Protein AF-K1U027-F1 (afdb_monomer_lite)

Organism: NCBI:txid408170

Structure (mmCIF, N/CA/C/O backbone):
data_AF-K1U027-F1
#
_entry.id   AF-K1U027-F1
#
loop_
_atom_site.group_PDB
_atom_site.id
_atom_site.type_symbol
_atom_site.label_atom_id
_atom_site.label_alt_id
_atom_site.label_comp_id
_atom_site.label_asym_id
_atom_site.label_entity_id
_atom_site.label_seq_id
_atom_site.pdbx_PDB_ins_code
_atom_site.Cartn_x
_atom_site.Cartn_y
_atom_site.Cartn_z
_atom_site.occupancy
_atom_site.B_iso_or_equiv
_atom_site.auth_seq_id
_atom_site.auth_comp_id
_atom_site.auth_asym_id
_atom_site.auth_atom_id
_atom_site.pdbx_PDB_model_num
ATOM 1 N N . VAL A 1 1 ? -19.499 -10.920 -13.881 1.00 61.66 1 VAL A N 1
ATOM 2 C CA . VAL A 1 1 ? -20.137 -10.074 -14.917 1.00 61.66 1 VAL A CA 1
ATOM 3 C C . VAL A 1 1 ? -19.103 -9.808 -15.998 1.00 61.66 1 VAL A C 1
ATOM 5 O O . VAL A 1 1 ? -17.942 -9.617 -15.655 1.00 61.66 1 VAL A O 1
ATOM 8 N N . ASP A 1 2 ? -19.490 -9.832 -17.269 1.00 70.50 2 ASP A N 1
ATOM 9 C CA . ASP A 1 2 ? -18.587 -9.519 -18.384 1.00 70.50 2 ASP A CA 1
ATOM 10 C C . ASP A 1 2 ? -18.188 -8.026 -18.390 1.00 70.50 2 ASP A C 1
ATOM 12 O O . ASP A 1 2 ? -19.003 -7.163 -18.057 1.00 70.50 2 ASP A O 1
ATOM 16 N N . ARG A 1 3 ? -16.947 -7.706 -18.773 1.00 69.50 3 ARG A N 1
ATOM 17 C CA . ARG A 1 3 ? -16.365 -6.350 -18.713 1.00 69.50 3 ARG A CA 1
ATOM 18 C C . ARG A 1 3 ? -17.183 -5.331 -19.514 1.00 69.50 3 ARG A C 1
ATOM 20 O O . ARG A 1 3 ? -17.415 -4.223 -19.041 1.00 69.50 3 ARG A O 1
ATOM 27 N N . ILE A 1 4 ? -17.698 -5.749 -20.671 1.00 77.44 4 ILE A N 1
ATOM 28 C CA . ILE A 1 4 ? -18.548 -4.931 -21.555 1.00 77.44 4 ILE A CA 1
ATOM 29 C C . ILE A 1 4 ? -19.859 -4.538 -20.857 1.00 77.44 4 ILE A C 1
ATOM 31 O O . ILE A 1 4 ? -20.348 -3.414 -20.988 1.00 77.44 4 ILE A O 1
ATOM 35 N N . VAL A 1 5 ? -20.430 -5.463 -20.082 1.00 75.88 5 VAL A N 1
ATOM 36 C CA . VAL A 1 5 ? -21.690 -5.253 -19.361 1.00 75.88 5 VAL A CA 1
ATOM 37 C C . VAL A 1 5 ? -21.479 -4.301 -18.182 1.00 75.88 5 VAL A C 1
ATOM 39 O O . VAL A 1 5 ? -22.313 -3.427 -17.950 1.00 75.88 5 VAL A O 1
ATOM 42 N N . ILE A 1 6 ? -20.344 -4.418 -17.485 1.00 70.44 6 ILE A N 1
ATOM 43 C CA . ILE A 1 6 ? -19.944 -3.506 -16.402 1.00 70.44 6 ILE A CA 1
ATOM 44 C C . ILE A 1 6 ? -19.791 -2.071 -16.927 1.00 70.44 6 ILE A C 1
ATOM 46 O O . ILE A 1 6 ? -20.357 -1.146 -16.348 1.00 70.44 6 ILE A O 1
ATOM 50 N N . GLU A 1 7 ? -19.063 -1.875 -18.030 1.00 75.94 7 GLU A N 1
ATOM 51 C CA . GLU A 1 7 ? -18.857 -0.551 -18.639 1.00 75.94 7 GLU A CA 1
ATOM 52 C C . GLU A 1 7 ? -20.176 0.064 -19.131 1.00 75.94 7 GLU A C 1
ATOM 54 O O . GLU A 1 7 ? -20.453 1.235 -18.873 1.00 75.94 7 GLU A O 1
ATOM 59 N N . SER A 1 8 ? -21.041 -0.742 -19.753 1.00 79.06 8 SER A N 1
ATOM 60 C CA . SER A 1 8 ? -22.370 -0.294 -20.191 1.00 79.06 8 SER A CA 1
ATOM 61 C C . SER A 1 8 ? -23.244 0.156 -19.014 1.00 79.06 8 SER A C 1
ATOM 63 O O . SER A 1 8 ? -23.899 1.194 -19.092 1.00 79.06 8 SER A O 1
ATOM 65 N N . PHE A 1 9 ? -23.234 -0.589 -17.904 1.00 73.50 9 PHE A N 1
ATOM 66 C CA . PHE A 1 9 ? -24.000 -0.252 -16.701 1.00 73.50 9 PHE A CA 1
ATOM 67 C C . PHE A 1 9 ? -23.481 1.023 -16.012 1.00 73.50 9 PHE A C 1
ATOM 69 O O . PHE A 1 9 ? -24.280 1.859 -15.592 1.00 73.50 9 PHE A O 1
ATOM 76 N N . ARG A 1 10 ? -22.154 1.218 -15.952 1.00 73.00 10 ARG A N 1
ATOM 77 C CA . ARG A 1 10 ? -21.529 2.447 -15.421 1.00 73.00 10 ARG A CA 1
ATOM 78 C C . ARG A 1 10 ? -21.909 3.686 -16.224 1.00 73.00 10 ARG A C 1
ATOM 80 O O . ARG A 1 10 ? -22.309 4.683 -15.627 1.00 73.00 10 ARG A O 1
ATOM 87 N N . ASN A 1 11 ? -21.846 3.592 -17.554 1.00 78.56 11 ASN A N 1
ATOM 88 C CA . ASN A 1 11 ? -22.178 4.693 -18.458 1.00 78.56 11 ASN A CA 1
ATOM 89 C C . ASN A 1 11 ? -23.643 5.128 -18.325 1.00 78.56 11 ASN A C 1
ATOM 91 O O . ASN A 1 11 ? -23.928 6.319 -18.284 1.00 78.56 11 ASN A O 1
ATOM 95 N N . ILE A 1 12 ? -24.578 4.178 -18.206 1.00 77.94 12 ILE A N 1
ATOM 96 C CA . ILE A 1 12 ? -26.008 4.486 -18.019 1.00 77.94 12 ILE A CA 1
ATOM 97 C C . ILE A 1 12 ? -26.251 5.270 -16.722 1.00 77.94 12 ILE A C 1
ATOM 99 O O . ILE A 1 12 ? -27.145 6.113 -16.658 1.00 77.94 12 ILE A O 1
ATOM 103 N N . HIS A 1 13 ? -25.462 4.995 -15.686 1.00 67.44 13 HIS A N 1
ATOM 104 C CA . HIS A 1 13 ? -25.647 5.560 -14.354 1.00 67.44 13 HIS A CA 1
ATOM 105 C C . HIS A 1 13 ? -24.658 6.681 -13.999 1.00 67.44 13 HIS A C 1
ATOM 107 O O . HIS A 1 13 ? -24.682 7.149 -12.861 1.00 67.44 13 HIS A O 1
ATOM 113 N N . ASN A 1 14 ? -23.829 7.138 -14.950 1.00 68.44 14 ASN A N 1
ATOM 114 C CA . ASN A 1 14 ? -22.814 8.186 -14.767 1.00 68.44 14 ASN A CA 1
ATOM 115 C C . ASN A 1 14 ? -21.944 7.982 -13.512 1.00 68.44 14 ASN A C 1
ATOM 117 O O . ASN A 1 14 ? -21.707 8.924 -12.753 1.00 68.44 14 ASN A O 1
ATOM 121 N N . ASN A 1 15 ? -21.515 6.745 -13.244 1.00 60.47 15 ASN A N 1
ATOM 122 C CA . ASN A 1 15 ? -20.762 6.438 -12.029 1.00 60.47 15 ASN A CA 1
ATOM 123 C C . ASN A 1 15 ? -19.541 5.549 -12.296 1.00 60.47 15 ASN A C 1
ATOM 125 O O . ASN A 1 15 ? -19.583 4.323 -12.171 1.00 60.47 15 ASN A O 1
ATOM 129 N N . ASP A 1 16 ? -18.432 6.207 -12.628 1.00 55.75 16 ASP A N 1
ATOM 130 C CA . ASP A 1 16 ? -17.162 5.569 -12.998 1.00 55.75 16 ASP A CA 1
ATOM 131 C C . ASP A 1 16 ? -16.422 4.934 -11.811 1.00 55.75 16 ASP A C 1
ATOM 133 O O . ASP A 1 16 ? -15.536 4.101 -11.996 1.00 55.75 16 ASP A O 1
ATOM 137 N N . ASN A 1 17 ? -16.801 5.283 -10.578 1.00 52.84 17 ASN A N 1
ATOM 138 C CA . ASN A 1 17 ? -16.128 4.816 -9.364 1.00 52.84 17 ASN A CA 1
ATOM 139 C C . ASN A 1 17 ? -16.665 3.479 -8.830 1.00 52.84 17 ASN A C 1
ATOM 141 O O . ASN A 1 17 ? -16.175 2.990 -7.809 1.00 52.84 17 ASN A O 1
ATOM 145 N N . ILE A 1 18 ? -17.661 2.868 -9.481 1.00 56.38 18 ILE A N 1
ATOM 146 C CA . ILE A 1 18 ? -18.302 1.660 -8.955 1.00 56.38 18 ILE A CA 1
ATOM 147 C C . ILE A 1 18 ? -17.684 0.390 -9.537 1.00 56.38 18 ILE A C 1
ATOM 149 O O . ILE A 1 18 ? -17.861 0.052 -10.708 1.00 56.38 18 ILE A O 1
ATOM 153 N N . ASN A 1 19 ? -17.021 -0.376 -8.672 1.00 58.66 19 ASN A N 1
ATOM 154 C CA . ASN A 1 19 ? -16.531 -1.725 -8.972 1.00 58.66 19 ASN A CA 1
ATOM 155 C C . ASN A 1 19 ? -17.459 -2.842 -8.470 1.00 58.66 19 ASN A C 1
ATOM 157 O O . ASN A 1 19 ? -17.230 -3.999 -8.807 1.00 58.66 19 ASN A O 1
ATOM 161 N N . ASN A 1 20 ? -18.505 -2.512 -7.702 1.00 69.12 20 ASN A N 1
ATOM 162 C CA . ASN A 1 20 ? -19.425 -3.496 -7.140 1.00 69.12 20 ASN A CA 1
ATOM 163 C C . ASN A 1 20 ? -20.750 -3.548 -7.899 1.00 69.12 20 ASN A C 1
ATOM 165 O O .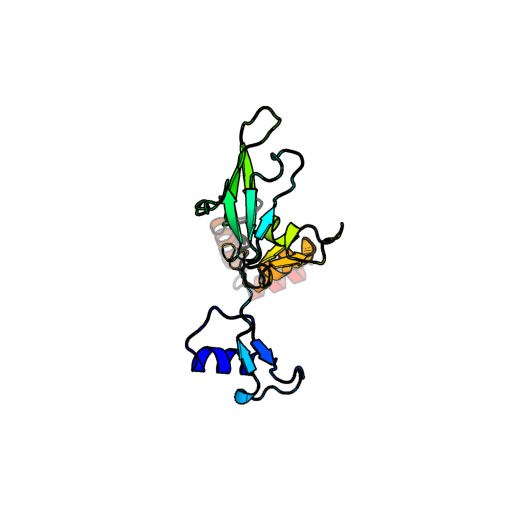 ASN A 1 20 ? -21.650 -2.739 -7.664 1.00 69.12 20 ASN A O 1
ATOM 169 N N . ILE A 1 21 ? -20.866 -4.510 -8.804 1.00 75.31 21 ILE A N 1
ATOM 170 C CA . ILE A 1 21 ? -22.120 -4.806 -9.485 1.00 75.31 21 ILE A CA 1
ATOM 171 C C . ILE A 1 21 ? -22.549 -6.201 -9.051 1.00 75.31 21 ILE A C 1
ATOM 173 O O . ILE A 1 21 ? -21.832 -7.174 -9.287 1.00 75.31 21 ILE A O 1
ATOM 177 N N . LEU A 1 22 ? -23.711 -6.271 -8.413 1.00 76.12 22 LEU A N 1
ATOM 178 C CA . LEU A 1 22 ? -24.324 -7.505 -7.947 1.00 76.12 22 LEU A CA 1
ATOM 179 C C . LEU A 1 22 ? -25.434 -7.931 -8.905 1.00 76.12 22 LEU A C 1
ATOM 181 O O . LEU A 1 22 ? -26.053 -7.104 -9.575 1.00 76.12 22 LEU A O 1
ATOM 185 N N . HIS A 1 23 ? -25.684 -9.234 -8.952 1.00 82.12 23 HIS A N 1
ATOM 186 C CA . HIS A 1 23 ? -26.833 -9.821 -9.629 1.00 82.12 23 HIS A CA 1
ATOM 187 C C . HIS A 1 23 ? -27.977 -9.963 -8.626 1.00 82.12 23 HIS A C 1
ATOM 189 O O . HIS A 1 23 ? -27.824 -10.665 -7.628 1.00 82.12 23 HIS A O 1
ATOM 195 N N . LYS A 1 24 ? -29.120 -9.324 -8.893 1.00 81.75 24 LYS A N 1
ATOM 196 C CA . LYS A 1 24 ? -30.304 -9.321 -8.011 1.00 81.75 24 LYS A CA 1
ATOM 197 C C . LYS A 1 24 ? -30.830 -10.724 -7.714 1.00 81.75 24 LYS A C 1
ATOM 199 O O . LYS A 1 24 ? -31.390 -10.971 -6.653 1.00 81.75 24 LYS A O 1
ATOM 204 N N . ASP A 1 25 ? -30.672 -11.632 -8.669 1.00 84.75 25 ASP A N 1
ATOM 205 C CA . ASP A 1 25 ? -31.084 -13.032 -8.578 1.00 84.75 25 ASP A CA 1
ATOM 206 C C . ASP A 1 25 ? -29.996 -13.965 -8.019 1.00 84.75 25 ASP A C 1
ATOM 208 O O . ASP A 1 25 ? -30.238 -15.161 -7.864 1.00 84.75 25 ASP A O 1
ATOM 212 N N . GLY A 1 26 ? -28.798 -13.444 -7.730 1.00 78.25 26 GLY A N 1
ATOM 213 C CA . GLY A 1 26 ? -27.638 -14.229 -7.306 1.00 78.25 26 GLY A CA 1
ATOM 214 C C . GLY A 1 26 ? -27.024 -15.111 -8.402 1.00 78.25 26 GLY A C 1
ATOM 215 O O . GLY A 1 26 ? -26.032 -15.796 -8.137 1.00 78.25 26 GLY A O 1
ATOM 216 N N . ASP A 1 27 ? -27.558 -15.099 -9.630 1.00 83.06 27 ASP A N 1
ATOM 217 C CA . ASP A 1 27 ? -27.009 -15.856 -10.754 1.00 83.06 27 ASP A CA 1
ATOM 218 C C . ASP A 1 27 ? -25.968 -15.016 -11.495 1.00 83.06 27 ASP A C 1
ATOM 220 O O . ASP A 1 27 ? -26.277 -14.147 -12.314 1.00 83.06 27 ASP A O 1
ATOM 224 N N . SER A 1 28 ? -24.698 -15.350 -11.264 1.00 80.69 28 SER A N 1
ATOM 225 C CA . SER A 1 28 ? -23.551 -14.676 -11.877 1.00 80.69 28 SER A CA 1
ATOM 226 C C . SER A 1 28 ? -23.512 -14.741 -13.412 1.00 80.69 28 SER A C 1
ATOM 228 O O . SER A 1 28 ? -22.729 -14.014 -14.035 1.00 80.69 28 SER A O 1
ATOM 230 N N . ARG A 1 29 ? -24.348 -15.584 -14.035 1.00 83.06 29 ARG A N 1
ATOM 231 C CA . ARG A 1 29 ? -24.480 -15.717 -15.493 1.00 83.06 29 ARG A CA 1
ATOM 232 C C . ARG A 1 29 ? -25.544 -14.786 -16.080 1.00 83.06 29 ARG A C 1
ATOM 234 O O . ARG A 1 29 ? -25.500 -14.512 -17.281 1.00 83.06 29 ARG A O 1
ATOM 241 N N . ASN A 1 30 ? -26.475 -14.263 -15.280 1.00 84.38 30 ASN A N 1
ATOM 242 C CA . ASN A 1 30 ? -27.571 -13.425 -15.768 1.00 84.38 30 ASN A CA 1
ATOM 243 C C . ASN A 1 30 ? -27.160 -11.949 -15.910 1.00 84.38 30 ASN A C 1
ATOM 245 O O . ASN A 1 30 ? -27.570 -11.071 -15.156 1.00 84.38 30 ASN A O 1
ATOM 249 N N . ASN A 1 31 ? -26.367 -11.652 -16.936 1.00 83.75 31 ASN A N 1
ATOM 250 C CA . ASN A 1 31 ? -25.817 -10.317 -17.196 1.00 83.75 31 ASN A CA 1
ATOM 251 C C . ASN A 1 31 ? -26.818 -9.298 -17.794 1.00 83.75 31 ASN A C 1
ATOM 253 O O . ASN A 1 31 ? -26.404 -8.322 -18.420 1.00 83.75 31 ASN A O 1
ATOM 257 N N . LYS A 1 32 ? -28.136 -9.496 -17.648 1.00 87.38 32 LYS A N 1
ATOM 258 C CA . LYS A 1 32 ? -29.125 -8.494 -18.077 1.00 87.38 32 LYS A CA 1
ATOM 259 C C . LYS A 1 32 ? -28.979 -7.236 -17.220 1.00 87.38 32 LYS A C 1
ATOM 261 O O . LYS A 1 32 ? -29.045 -7.337 -16.004 1.00 87.38 32 LYS A O 1
ATOM 266 N N . LEU A 1 33 ? -28.892 -6.050 -17.832 1.00 80.75 33 LEU A N 1
ATOM 267 C CA . LEU A 1 33 ? -28.785 -4.765 -17.113 1.00 80.75 33 LEU A CA 1
ATOM 268 C C . LEU A 1 33 ? -29.873 -4.585 -16.038 1.00 80.75 33 LEU A C 1
ATOM 270 O O . LEU A 1 33 ? -29.599 -4.093 -14.952 1.00 80.75 33 LEU A O 1
ATOM 274 N N . SER A 1 34 ? -31.100 -5.046 -16.305 1.00 83.25 34 SER A N 1
ATOM 275 C CA . SER A 1 34 ? -32.216 -5.008 -15.347 1.00 83.25 34 SER A CA 1
ATOM 276 C C . SER A 1 34 ? -31.996 -5.872 -14.097 1.00 83.25 34 SER A C 1
ATOM 278 O O . SER A 1 34 ? -32.601 -5.611 -13.054 1.00 83.25 34 SER A O 1
ATOM 280 N N . ASN A 1 35 ? -31.158 -6.903 -14.214 1.00 82.00 35 ASN A N 1
ATOM 281 C CA . ASN A 1 35 ? -30.789 -7.842 -13.159 1.00 82.00 35 ASN A CA 1
ATOM 282 C C . ASN A 1 35 ? -29.534 -7.406 -12.387 1.00 82.00 35 ASN A C 1
ATOM 284 O O . ASN A 1 35 ? -29.148 -8.062 -11.428 1.00 82.00 35 ASN A O 1
ATOM 288 N N . LEU A 1 36 ? -28.900 -6.306 -12.786 1.00 81.56 36 LEU A N 1
ATOM 289 C CA . LEU A 1 36 ? -27.745 -5.764 -12.092 1.00 81.56 36 LEU A CA 1
ATOM 290 C C . LEU A 1 36 ? -28.187 -4.696 -11.092 1.00 81.56 36 LEU A C 1
ATOM 292 O O . LEU A 1 36 ? -29.117 -3.923 -11.345 1.00 81.56 36 LEU A O 1
ATOM 296 N N . GLU A 1 37 ? -27.527 -4.661 -9.945 1.00 76.25 37 GLU A N 1
ATOM 297 C CA . GLU A 1 37 ? -27.671 -3.604 -8.954 1.00 76.25 37 GLU A CA 1
ATOM 298 C C . GLU A 1 37 ? -26.322 -3.172 -8.400 1.00 76.25 37 GLU A C 1
ATOM 300 O O . GLU A 1 37 ? -25.326 -3.898 -8.452 1.00 76.25 37 GLU A O 1
ATOM 305 N N . PHE A 1 38 ? -26.295 -1.956 -7.868 1.00 70.50 38 PHE A N 1
ATOM 306 C CA . PHE A 1 38 ? -25.134 -1.464 -7.158 1.00 70.50 38 PHE A CA 1
ATOM 307 C C . PHE A 1 38 ? -25.062 -2.126 -5.793 1.00 70.50 38 PHE A C 1
ATOM 309 O O . PHE A 1 38 ? -25.919 -1.899 -4.941 1.00 70.50 38 PHE A O 1
ATOM 316 N N . GLY A 1 39 ? -24.007 -2.903 -5.571 1.00 61.47 39 GLY A N 1
ATOM 317 C CA . GLY A 1 39 ? -23.655 -3.285 -4.217 1.00 61.47 39 GLY A CA 1
ATOM 318 C C . GLY A 1 39 ? -23.035 -2.077 -3.526 1.00 61.47 39 GLY A C 1
ATOM 319 O O . GLY A 1 39 ? -21.953 -1.628 -3.905 1.00 61.47 39 GLY A O 1
ATOM 320 N N . ILE A 1 40 ? -23.704 -1.526 -2.519 1.00 56.41 40 ILE A N 1
ATOM 321 C CA . ILE A 1 40 ? -23.061 -0.558 -1.634 1.00 56.41 40 ILE A CA 1
ATOM 322 C C . ILE A 1 40 ? -22.088 -1.376 -0.785 1.00 56.41 40 ILE A C 1
ATOM 324 O O . ILE A 1 40 ? -22.511 -2.153 0.065 1.00 56.41 40 ILE A O 1
ATOM 328 N N . ASP A 1 41 ? -20.786 -1.254 -1.046 1.00 62.69 41 ASP A N 1
ATOM 329 C CA . ASP A 1 41 ? -19.815 -1.657 -0.033 1.00 62.69 41 ASP A CA 1
ATOM 330 C C . ASP A 1 41 ? -20.001 -0.673 1.123 1.00 62.69 41 ASP A C 1
ATOM 332 O O . ASP A 1 41 ? -19.585 0.484 1.027 1.00 62.69 41 ASP A O 1
ATOM 336 N N . GLU A 1 42 ? -20.682 -1.098 2.187 1.00 75.56 42 GLU A N 1
ATOM 337 C CA . GLU A 1 42 ? -20.678 -0.332 3.428 1.00 75.56 42 GLU A CA 1
ATOM 338 C C . GLU A 1 42 ? -19.220 -0.095 3.844 1.00 75.56 42 GLU A C 1
ATOM 340 O O . GLU A 1 42 ? -18.349 -0.959 3.677 1.00 75.56 42 GLU A O 1
ATOM 345 N N . GLU A 1 43 ? -18.921 1.113 4.325 1.00 88.81 43 GLU A N 1
ATOM 346 C CA . GLU A 1 43 ? -17.580 1.397 4.814 1.00 88.81 43 GLU A CA 1
ATOM 347 C C . GLU A 1 43 ? -17.379 0.682 6.149 1.00 88.81 43 GLU A C 1
ATOM 349 O O . GLU A 1 43 ? -17.991 1.027 7.161 1.00 88.81 43 GLU A O 1
ATOM 354 N N . ILE A 1 44 ? -16.492 -0.307 6.146 1.00 90.50 44 ILE A N 1
ATOM 355 C CA . ILE A 1 44 ? -16.167 -1.114 7.317 1.00 90.50 44 ILE A CA 1
ATOM 356 C C . ILE A 1 44 ? -14.912 -0.537 7.956 1.00 90.50 44 ILE A C 1
ATOM 358 O O . ILE A 1 44 ? -13.915 -0.319 7.268 1.00 90.50 44 ILE A O 1
ATOM 362 N N . TRP A 1 45 ? -14.948 -0.345 9.274 1.00 94.50 45 TRP A N 1
ATOM 363 C CA . TRP A 1 45 ? -13.834 0.158 10.073 1.00 94.50 45 TRP A CA 1
ATOM 364 C C . TRP A 1 45 ? -13.283 -0.935 10.988 1.00 94.50 45 TRP A C 1
ATOM 366 O O . TRP A 1 45 ? -14.038 -1.608 11.687 1.00 94.50 45 TRP A O 1
ATOM 376 N N . ILE A 1 46 ? -11.960 -1.105 10.991 1.00 94.19 46 ILE A N 1
ATOM 377 C CA . ILE A 1 46 ? -11.253 -2.079 11.833 1.00 94.19 46 ILE A CA 1
ATOM 378 C C . ILE A 1 46 ? -10.153 -1.364 12.615 1.00 94.19 46 ILE A C 1
ATOM 380 O O . ILE A 1 46 ? -9.451 -0.507 12.075 1.00 94.19 46 ILE A O 1
ATOM 384 N N . PHE A 1 47 ? -9.977 -1.722 13.889 1.00 95.88 47 PHE A N 1
ATOM 385 C CA . PHE A 1 47 ? -8.871 -1.218 14.699 1.00 95.88 47 PHE A CA 1
ATOM 386 C C . PHE A 1 47 ? -7.522 -1.723 14.186 1.00 95.88 47 PHE A C 1
ATOM 388 O O . PHE A 1 47 ? -7.315 -2.921 13.993 1.00 95.88 47 PHE A O 1
ATOM 395 N N . ILE A 1 48 ? -6.581 -0.796 14.016 1.00 95.06 48 ILE A N 1
ATOM 396 C CA . ILE A 1 48 ? -5.203 -1.113 13.655 1.00 95.06 48 ILE A CA 1
ATOM 397 C C . ILE A 1 48 ? -4.525 -1.745 14.875 1.00 95.06 48 ILE A C 1
ATOM 399 O O . ILE A 1 48 ? -4.430 -1.124 15.933 1.00 95.06 48 ILE A O 1
ATOM 403 N N . ASN A 1 49 ? -4.030 -2.969 14.712 1.00 92.19 49 ASN A N 1
ATOM 404 C CA . ASN A 1 49 ? -3.331 -3.729 15.741 1.00 92.19 49 ASN A CA 1
ATOM 405 C C . ASN A 1 49 ? -1.904 -4.043 15.265 1.00 92.19 49 ASN A C 1
ATOM 407 O O . ASN A 1 49 ? -1.615 -5.118 14.736 1.00 92.19 49 ASN A O 1
ATOM 411 N N . GLU A 1 50 ? -1.021 -3.053 15.401 1.00 90.50 50 GLU A N 1
ATOM 412 C CA . GLU A 1 50 ? 0.422 -3.212 15.199 1.00 90.50 50 GLU A CA 1
ATOM 413 C C . GLU A 1 50 ? 1.134 -3.242 16.553 1.00 90.50 50 GLU A C 1
ATOM 415 O O . GLU A 1 50 ? 0.727 -2.564 17.494 1.00 90.50 50 GLU A O 1
ATOM 420 N N . ASN A 1 51 ? 2.231 -3.995 16.642 1.00 88.12 51 ASN A N 1
ATOM 421 C CA . ASN A 1 51 ? 2.945 -4.242 17.901 1.00 88.12 51 ASN A CA 1
ATOM 422 C C . ASN A 1 51 ? 3.471 -2.972 18.591 1.00 88.12 51 ASN A C 1
ATOM 424 O O . ASN A 1 51 ? 3.661 -2.954 19.803 1.00 88.12 51 ASN A O 1
ATOM 428 N N . ASP A 1 52 ? 3.757 -1.931 17.816 1.00 87.62 52 ASP A N 1
ATOM 429 C CA . ASP A 1 52 ? 4.320 -0.662 18.266 1.00 87.62 52 ASP A CA 1
ATOM 430 C C . ASP A 1 52 ? 3.278 0.462 18.341 1.00 87.62 52 ASP A C 1
ATOM 432 O O . ASP A 1 52 ? 3.647 1.605 18.608 1.00 87.62 52 ASP A O 1
ATOM 436 N N . ILE A 1 53 ? 1.992 0.159 18.141 1.00 89.75 53 ILE A N 1
ATOM 437 C CA . ILE A 1 53 ? 0.884 1.116 18.190 1.00 89.75 53 ILE A CA 1
ATOM 438 C C . ILE A 1 53 ? -0.005 0.819 19.400 1.00 89.75 53 ILE A C 1
ATOM 440 O O . ILE A 1 53 ? -0.249 -0.327 19.768 1.00 89.75 53 ILE A O 1
ATOM 444 N N . GLU A 1 54 ? -0.506 1.881 20.027 1.00 87.50 54 GLU A N 1
ATOM 445 C CA . GLU A 1 54 ? -1.488 1.779 21.104 1.00 87.50 54 GLU A CA 1
ATOM 446 C C . GLU A 1 54 ? -2.776 1.118 20.597 1.00 87.50 54 GLU A C 1
ATOM 448 O O . GLU A 1 54 ? -3.357 1.554 19.597 1.00 87.50 54 GLU A O 1
ATOM 453 N N . ARG A 1 55 ? -3.232 0.073 21.297 1.00 87.38 55 ARG A N 1
ATOM 454 C CA . ARG A 1 55 ? -4.480 -0.617 20.956 1.00 87.38 55 ARG A CA 1
ATOM 455 C C . ARG A 1 55 ? -5.652 0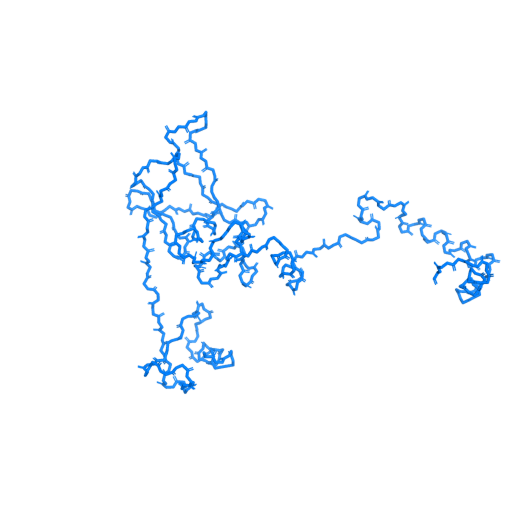.357 20.968 1.00 87.38 55 ARG A C 1
ATOM 457 O O . ARG A 1 55 ? -5.679 1.297 21.752 1.00 87.38 55 ARG A O 1
ATOM 464 N N . GLU A 1 56 ? -6.608 0.113 20.076 1.00 90.50 56 GLU A N 1
ATOM 465 C CA . GLU A 1 56 ? -7.885 0.843 19.997 1.00 90.50 56 GLU A CA 1
ATOM 466 C C . GLU A 1 56 ? -7.767 2.352 19.706 1.00 90.50 56 GLU A C 1
ATOM 468 O O . GLU A 1 56 ? -8.762 3.072 19.664 1.00 90.50 56 GLU A O 1
ATOM 473 N N . ARG A 1 57 ? -6.560 2.851 19.425 1.00 92.69 57 ARG A N 1
ATOM 474 C CA . ARG A 1 57 ? -6.332 4.268 19.135 1.00 92.69 57 ARG A CA 1
ATOM 475 C C . ARG A 1 57 ? -6.690 4.657 17.707 1.00 92.69 57 ARG A C 1
ATOM 477 O O . ARG A 1 57 ? -7.255 5.731 17.479 1.00 92.69 57 ARG A O 1
ATOM 484 N N . TYR A 1 58 ? -6.316 3.806 16.754 1.00 96.12 58 TYR A N 1
ATOM 485 C CA . TYR A 1 58 ? -6.463 4.060 15.326 1.00 96.12 58 TYR A CA 1
ATOM 486 C C . TYR A 1 58 ? -7.344 3.011 14.663 1.00 96.12 58 TYR A C 1
ATOM 488 O O . TYR A 1 58 ? -7.242 1.824 14.967 1.00 96.12 58 TYR A O 1
ATOM 496 N N . GLN A 1 59 ? -8.167 3.448 13.714 1.00 96.50 59 GLN A N 1
ATOM 497 C CA . GLN A 1 59 ? -8.959 2.574 12.853 1.00 96.50 59 GLN A CA 1
ATOM 498 C C . GLN A 1 59 ? -8.627 2.841 11.390 1.00 96.50 59 GLN A C 1
ATOM 500 O O . GLN A 1 59 ? -8.268 3.963 11.023 1.00 96.50 59 GLN A O 1
ATOM 505 N N . ILE A 1 60 ? -8.772 1.815 10.563 1.00 97.00 60 ILE A N 1
ATOM 506 C CA . ILE A 1 60 ? -8.642 1.891 9.114 1.00 97.00 60 ILE A CA 1
ATOM 507 C C . ILE A 1 60 ? -9.905 1.362 8.450 1.00 97.00 60 ILE A C 1
ATOM 509 O O . ILE A 1 60 ? -10.478 0.373 8.910 1.00 97.00 60 ILE A O 1
ATOM 513 N N . SER A 1 61 ? -10.323 2.022 7.372 1.00 96.00 61 SER A N 1
ATOM 514 C CA . SER A 1 61 ? -11.449 1.573 6.567 1.00 96.00 61 SER A CA 1
ATOM 515 C C . SER A 1 61 ? -11.036 0.790 5.327 1.00 96.00 61 SER A C 1
ATOM 517 O O . SER A 1 61 ? -9.935 0.963 4.795 1.00 96.00 61 SER A O 1
ATOM 519 N N . ASN A 1 62 ? -11.957 -0.022 4.810 1.00 93.12 62 ASN A N 1
ATOM 520 C CA . ASN A 1 62 ? -11.816 -0.726 3.529 1.00 93.12 62 ASN A CA 1
ATOM 521 C C . ASN A 1 62 ? -11.645 0.221 2.319 1.00 93.12 62 ASN A C 1
ATOM 523 O O . ASN A 1 62 ? -11.239 -0.215 1.241 1.00 93.12 62 ASN A O 1
ATOM 527 N N . LEU A 1 63 ? -11.915 1.517 2.499 1.00 92.75 63 LEU A N 1
ATOM 528 C CA . LEU A 1 63 ? -11.711 2.579 1.509 1.00 92.75 63 LEU A CA 1
ATOM 529 C C . LEU A 1 63 ? -10.354 3.293 1.661 1.00 92.75 63 LEU A C 1
ATOM 531 O O . LEU A 1 63 ? -10.047 4.212 0.902 1.00 92.75 63 LEU A O 1
ATOM 535 N N . GLY A 1 64 ? -9.537 2.901 2.643 1.00 94.06 64 GLY A N 1
ATOM 536 C CA . GLY A 1 64 ? -8.231 3.505 2.909 1.00 94.06 64 GLY A CA 1
ATOM 537 C C . GLY A 1 64 ? -8.284 4.823 3.681 1.00 94.06 64 GLY A C 1
ATOM 538 O O . GLY A 1 64 ? -7.327 5.601 3.628 1.00 94.06 64 GLY A O 1
ATOM 539 N N . ARG A 1 65 ? -9.375 5.089 4.409 1.00 94.62 65 ARG A N 1
ATOM 540 C CA . ARG A 1 65 ? -9.440 6.198 5.369 1.00 94.62 65 ARG A CA 1
ATOM 541 C C . ARG A 1 65 ? -8.930 5.748 6.729 1.00 94.62 65 ARG A C 1
ATOM 543 O O . ARG A 1 65 ? -9.000 4.573 7.076 1.00 94.62 65 ARG A O 1
ATOM 550 N N . ILE A 1 66 ? -8.403 6.696 7.497 1.00 95.88 66 ILE A N 1
ATOM 551 C CA . ILE A 1 66 ? -7.868 6.439 8.834 1.00 95.88 66 ILE A CA 1
ATOM 552 C C . ILE A 1 66 ? -8.568 7.351 9.824 1.00 95.88 66 ILE A C 1
ATOM 554 O O . ILE A 1 66 ? -8.842 8.513 9.529 1.00 95.88 66 ILE A O 1
ATOM 558 N N . MET A 1 67 ? -8.849 6.817 11.004 1.00 95.62 67 MET A N 1
ATOM 559 C CA . MET A 1 67 ? -9.519 7.515 12.089 1.00 95.62 67 MET A CA 1
ATOM 560 C C . MET A 1 67 ? -8.682 7.422 13.364 1.00 95.62 67 MET A C 1
ATOM 562 O O . MET A 1 67 ? -8.086 6.384 13.644 1.00 95.62 67 MET A O 1
ATOM 566 N N . SER A 1 68 ? -8.642 8.504 14.138 1.00 94.31 68 SER A N 1
ATOM 567 C CA . SER A 1 68 ? -8.031 8.579 15.467 1.00 94.31 68 SER A CA 1
ATOM 568 C C . SER A 1 68 ? -9.067 9.1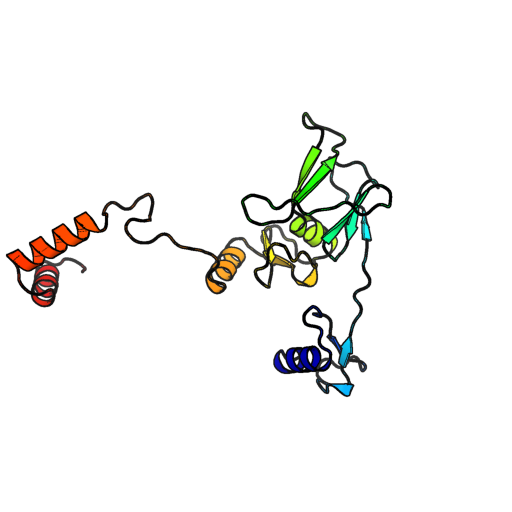22 16.441 1.00 94.31 68 SER A C 1
ATOM 570 O O . SER A 1 68 ? -9.617 10.190 16.194 1.00 94.31 68 SER A O 1
ATOM 572 N N . TYR A 1 69 ? -9.335 8.414 17.542 1.00 89.62 69 TYR A N 1
ATOM 573 C CA . TYR A 1 69 ? -10.315 8.835 18.564 1.00 89.62 69 TYR A CA 1
ATOM 574 C C . TYR A 1 69 ? -11.667 9.315 17.985 1.00 89.62 69 TYR A C 1
ATOM 576 O O . TYR A 1 69 ? -12.207 10.338 18.398 1.00 89.62 69 TYR A O 1
ATOM 584 N N . GLY A 1 70 ? -12.198 8.603 16.986 1.00 88.19 70 GLY A N 1
ATOM 585 C CA . GLY A 1 70 ? -13.487 8.931 16.361 1.00 88.19 70 GLY A CA 1
ATOM 586 C C . GLY A 1 70 ? -13.441 10.016 15.277 1.00 88.19 70 GLY A C 1
ATOM 587 O O . GLY A 1 70 ? -14.466 10.303 14.668 1.00 88.19 70 GLY A O 1
ATOM 588 N N . GLN A 1 71 ? -12.277 10.610 14.998 1.00 92.94 71 GLN A N 1
ATOM 589 C CA . GLN A 1 71 ? -12.119 11.636 13.965 1.00 92.94 71 GLN A CA 1
ATOM 590 C C . GLN A 1 71 ? -11.305 11.112 12.786 1.00 92.94 71 GLN A C 1
ATOM 592 O O . GLN A 1 71 ? -10.213 10.568 12.970 1.00 92.94 71 GLN A O 1
ATOM 597 N N . ILE A 1 72 ? -11.825 11.282 11.568 1.00 93.44 72 ILE A N 1
ATOM 598 C CA . ILE A 1 72 ? -11.083 10.959 10.345 1.00 93.44 72 ILE A CA 1
ATOM 599 C C . ILE A 1 72 ? -9.885 11.902 10.252 1.00 93.44 72 ILE A C 1
ATOM 601 O O . ILE A 1 72 ? -10.035 13.122 10.305 1.00 93.44 72 ILE A O 1
ATOM 605 N N . ILE A 1 73 ? -8.695 11.329 10.100 1.00 93.00 73 ILE A N 1
ATOM 606 C CA . ILE A 1 73 ? -7.467 12.092 9.903 1.00 93.00 73 ILE A CA 1
ATOM 607 C C . ILE A 1 73 ? -7.167 12.209 8.411 1.00 93.00 73 ILE A C 1
ATOM 609 O O . ILE A 1 73 ? -7.390 11.281 7.633 1.00 93.00 73 ILE A O 1
ATOM 613 N N . GLN A 1 74 ? -6.646 13.361 8.004 1.00 84.94 74 GLN A N 1
ATOM 614 C CA . GLN A 1 74 ? -6.292 13.607 6.613 1.00 84.94 74 GLN A CA 1
ATOM 615 C C . GLN A 1 74 ? -5.008 12.857 6.246 1.00 84.94 74 GLN A C 1
ATOM 617 O O . GLN A 1 74 ? -3.990 12.966 6.929 1.00 84.94 74 GLN A O 1
ATOM 622 N N . THR A 1 75 ? -5.041 12.122 5.138 1.00 80.00 75 THR A N 1
ATOM 623 C CA . THR A 1 75 ? -3.953 11.234 4.713 1.00 80.00 75 THR A CA 1
ATOM 624 C C . THR A 1 75 ? -3.397 11.598 3.337 1.00 80.00 75 THR A C 1
ATOM 626 O O . THR A 1 75 ? -3.080 10.736 2.526 1.00 80.00 75 THR A O 1
ATOM 629 N N . ASN A 1 76 ? -3.225 12.893 3.070 1.00 79.56 76 ASN A N 1
ATOM 630 C CA . ASN A 1 76 ? -2.804 13.398 1.755 1.00 79.56 76 ASN A CA 1
ATOM 631 C C . ASN A 1 76 ? -1.278 13.381 1.540 1.00 79.56 76 ASN A C 1
ATOM 633 O O . ASN A 1 76 ? -0.775 13.997 0.602 1.00 79.56 76 ASN A O 1
ATOM 637 N N . VAL A 1 77 ? -0.522 12.713 2.413 1.00 89.31 77 VAL A N 1
ATOM 638 C CA . VAL A 1 77 ? 0.941 12.685 2.328 1.00 89.31 77 VAL A CA 1
ATOM 639 C C . VAL A 1 77 ? 1.365 11.564 1.391 1.00 89.31 77 VAL A C 1
ATOM 641 O O . VAL A 1 77 ? 1.277 10.385 1.734 1.00 89.31 77 VAL A O 1
ATOM 644 N N . VAL A 1 78 ? 1.845 11.936 0.208 1.00 93.12 78 VAL A N 1
ATOM 645 C CA . VAL A 1 78 ? 2.391 11.008 -0.786 1.00 93.12 78 VAL A CA 1
ATOM 646 C C . VAL A 1 78 ? 3.906 10.903 -0.601 1.00 93.12 78 VAL A C 1
ATOM 648 O O . VAL A 1 78 ? 4.593 11.916 -0.490 1.00 93.12 78 VAL A O 1
ATOM 651 N N . ASN A 1 79 ? 4.440 9.683 -0.546 1.00 92.56 79 ASN A N 1
ATOM 652 C CA . ASN A 1 79 ? 5.885 9.466 -0.453 1.00 92.56 79 ASN A CA 1
ATOM 653 C C . ASN A 1 79 ? 6.588 9.619 -1.816 1.00 92.56 79 ASN A C 1
ATOM 655 O O . ASN A 1 79 ? 5.946 9.697 -2.860 1.00 92.56 79 ASN A O 1
ATOM 659 N N . SER A 1 80 ? 7.925 9.575 -1.829 1.00 91.69 80 SER A N 1
ATOM 660 C CA . SER A 1 80 ? 8.730 9.676 -3.061 1.00 91.69 80 SER A CA 1
ATOM 661 C C . SER A 1 80 ? 8.444 8.587 -4.104 1.00 91.69 80 SER A C 1
ATOM 663 O O . SER A 1 80 ? 8.813 8.735 -5.263 1.00 91.69 80 SER A O 1
ATOM 665 N N . ARG A 1 81 ? 7.781 7.493 -3.711 1.00 89.06 81 ARG A N 1
ATOM 666 C CA . ARG A 1 81 ? 7.382 6.392 -4.598 1.00 89.06 81 ARG A CA 1
ATOM 667 C C . ARG A 1 81 ? 5.938 6.518 -5.103 1.00 89.06 81 ARG A C 1
ATOM 669 O O . ARG A 1 81 ? 5.494 5.640 -5.847 1.00 89.06 81 ARG A O 1
ATOM 676 N N . GLY A 1 82 ? 5.212 7.571 -4.719 1.00 92.62 82 GLY A N 1
ATOM 677 C CA . GLY A 1 82 ? 3.842 7.849 -5.158 1.00 92.62 82 GLY A CA 1
ATOM 678 C C . GLY A 1 82 ? 2.734 7.223 -4.303 1.00 92.62 82 GLY A C 1
ATOM 679 O O . GLY A 1 82 ? 1.573 7.290 -4.688 1.00 92.62 82 GLY A O 1
ATOM 680 N N . TYR A 1 83 ? 3.054 6.619 -3.154 1.00 94.88 83 TYR A N 1
ATOM 681 C CA . TYR A 1 83 ? 2.054 5.992 -2.281 1.00 94.88 83 TYR A CA 1
ATOM 682 C C . TYR A 1 83 ? 1.583 6.935 -1.180 1.00 94.88 83 TYR A C 1
ATOM 684 O O . TYR A 1 83 ? 2.402 7.624 -0.568 1.00 94.88 83 TYR A O 1
ATOM 692 N N . LEU A 1 84 ? 0.285 6.892 -0.863 1.00 95.94 84 LEU A N 1
ATOM 693 C CA . LEU A 1 84 ? -0.254 7.585 0.307 1.00 95.94 84 LEU A CA 1
ATOM 694 C C . LEU A 1 84 ? 0.260 6.951 1.604 1.00 95.94 84 LEU A C 1
ATOM 696 O O . LEU A 1 84 ? 0.337 5.723 1.745 1.00 95.94 84 LEU A O 1
ATOM 700 N N . THR A 1 85 ? 0.604 7.813 2.553 1.00 95.69 85 THR A N 1
ATOM 701 C CA . THR A 1 85 ? 1.201 7.456 3.836 1.00 95.69 85 THR A CA 1
ATOM 702 C C . THR A 1 85 ? 0.523 8.168 4.995 1.00 95.69 85 THR A C 1
ATOM 704 O O . THR A 1 85 ? -0.101 9.217 4.843 1.00 95.69 85 THR A O 1
ATOM 707 N N . VAL A 1 86 ? 0.672 7.581 6.177 1.00 94.25 86 VAL A N 1
ATOM 708 C CA . VAL A 1 86 ? 0.205 8.119 7.450 1.00 94.25 86 VAL A CA 1
ATOM 709 C C . VAL A 1 86 ? 1.307 7.967 8.490 1.00 94.25 86 VAL A C 1
ATOM 711 O O . VAL A 1 86 ? 2.040 6.981 8.485 1.00 94.25 86 VAL A O 1
ATOM 714 N N . ASN A 1 87 ? 1.421 8.928 9.403 1.00 92.50 87 ASN A N 1
ATOM 715 C CA . ASN A 1 87 ? 2.330 8.827 10.539 1.00 92.50 87 ASN A CA 1
ATOM 716 C C . ASN A 1 87 ? 1.519 8.538 11.800 1.00 92.50 87 ASN A C 1
ATOM 718 O O . ASN A 1 87 ? 0.789 9.405 12.278 1.00 92.50 87 ASN A O 1
ATOM 722 N N . LEU A 1 88 ? 1.654 7.327 12.334 1.00 92.50 88 LEU A N 1
ATOM 723 C CA . LEU A 1 88 ? 0.948 6.885 13.536 1.00 92.50 88 LEU A CA 1
ATOM 724 C C . LEU A 1 88 ? 1.864 7.012 14.751 1.00 92.50 88 LEU A C 1
ATOM 726 O O . LEU A 1 88 ? 3.079 6.821 14.649 1.00 92.50 88 LEU A O 1
ATOM 730 N N . HIS A 1 89 ? 1.290 7.379 15.895 1.00 91.25 89 HIS A N 1
ATOM 731 C CA . HIS A 1 89 ? 2.034 7.459 17.146 1.00 91.25 89 HIS A CA 1
ATOM 732 C C . HIS A 1 89 ? 2.381 6.066 17.656 1.00 91.25 89 HIS A C 1
ATOM 734 O O . HIS A 1 89 ? 1.519 5.189 17.702 1.00 91.25 89 HIS A O 1
ATOM 740 N N . THR A 1 90 ? 3.637 5.897 18.058 1.00 87.94 90 THR A N 1
ATOM 741 C CA . THR A 1 90 ? 4.129 4.644 18.621 1.00 87.94 90 THR A CA 1
ATOM 742 C C . THR A 1 90 ? 4.140 4.695 20.145 1.00 87.94 90 THR A C 1
ATOM 744 O O . THR A 1 90 ? 4.324 5.760 20.741 1.00 87.94 90 THR A O 1
ATOM 747 N N . ILE A 1 91 ? 3.945 3.538 20.778 1.00 85.88 91 ILE A N 1
ATOM 748 C CA . ILE A 1 91 ? 4.042 3.375 22.241 1.00 85.88 91 ILE A CA 1
ATOM 749 C C . ILE A 1 91 ? 5.471 3.080 22.708 1.00 85.88 91 ILE A C 1
ATOM 751 O O . ILE A 1 91 ? 5.785 3.236 23.885 1.00 85.88 91 ILE A O 1
ATOM 755 N N . CYS A 1 92 ? 6.346 2.657 21.794 1.00 71.50 92 CYS A N 1
ATOM 756 C CA . CYS A 1 92 ? 7.723 2.278 22.081 1.00 71.50 92 CYS A CA 1
ATOM 757 C C . CYS A 1 92 ? 8.680 2.734 20.964 1.00 71.50 92 CYS A C 1
ATOM 759 O O . CYS A 1 92 ? 8.269 3.017 19.836 1.00 71.50 92 CYS A O 1
ATOM 761 N N . GLY A 1 93 ? 9.972 2.810 21.294 1.00 64.75 93 GLY A N 1
ATOM 762 C CA . GLY A 1 93 ? 11.046 3.169 20.363 1.00 64.75 93 GLY A CA 1
ATOM 763 C C . GLY A 1 93 ? 11.592 4.591 20.532 1.00 64.75 93 GLY A C 1
ATOM 764 O O . GLY A 1 93 ? 11.023 5.433 21.222 1.00 64.75 93 GLY A O 1
ATOM 765 N N . GLN A 1 94 ? 12.735 4.854 19.891 1.00 66.44 94 GLN A N 1
ATOM 766 C CA . GLN A 1 94 ? 13.393 6.171 19.911 1.00 66.44 94 GLN A CA 1
ATOM 767 C C . GLN A 1 94 ? 12.579 7.248 19.176 1.00 66.44 94 GLN A C 1
ATOM 769 O O . GLN A 1 94 ? 12.679 8.437 19.480 1.00 66.44 94 GLN A O 1
ATOM 774 N N . HIS A 1 95 ? 11.754 6.838 18.211 1.00 71.88 95 HIS A N 1
ATOM 775 C CA . HIS A 1 95 ? 10.906 7.729 17.431 1.00 71.88 95 HIS A CA 1
ATOM 776 C C . HIS A 1 95 ? 9.478 7.709 17.968 1.00 71.88 95 HIS A C 1
ATOM 778 O O . HIS A 1 95 ? 8.894 6.646 18.130 1.00 71.88 95 HIS A O 1
ATOM 784 N N . LYS A 1 96 ? 8.896 8.896 18.183 1.00 85.19 96 LYS A N 1
ATOM 785 C CA . LYS A 1 96 ? 7.521 9.069 18.696 1.00 85.19 96 LYS A CA 1
ATOM 786 C C . LYS A 1 96 ? 6.421 8.762 17.666 1.00 85.19 96 LYS A C 1
ATOM 788 O O . LYS A 1 96 ? 5.235 8.865 17.989 1.00 85.19 96 LYS A O 1
ATOM 793 N N . ARG A 1 97 ? 6.799 8.516 16.407 1.00 87.94 97 ARG A N 1
ATOM 794 C CA . ARG A 1 97 ? 5.903 8.266 15.272 1.00 87.94 97 ARG A CA 1
ATOM 795 C C . ARG A 1 97 ? 6.567 7.330 14.273 1.00 87.94 97 ARG A C 1
ATOM 797 O O . ARG A 1 97 ? 7.772 7.439 14.046 1.00 87.94 97 ARG A O 1
ATOM 804 N N . ARG A 1 98 ? 5.765 6.496 13.618 1.00 89.75 98 ARG A N 1
ATOM 805 C CA . ARG A 1 98 ? 6.183 5.629 12.515 1.00 89.75 98 ARG A CA 1
ATOM 806 C C . ARG A 1 98 ? 5.313 5.871 11.290 1.00 89.75 98 ARG A C 1
ATOM 808 O O . ARG A 1 98 ? 4.102 6.0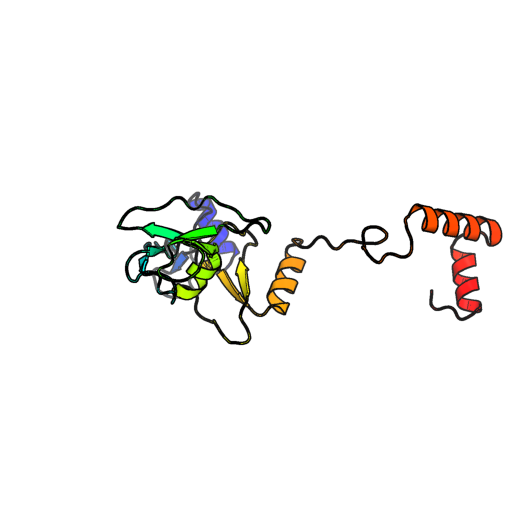52 11.410 1.00 89.75 98 ARG A O 1
ATOM 815 N N . SER A 1 99 ? 5.948 5.885 10.120 1.00 91.50 99 SER A N 1
ATOM 816 C CA . SER A 1 99 ? 5.258 6.044 8.844 1.00 91.50 99 SER A CA 1
ATOM 817 C C . SER A 1 99 ? 4.779 4.696 8.315 1.00 91.50 99 SER A C 1
ATOM 819 O O . SER A 1 99 ? 5.548 3.735 8.257 1.00 91.50 99 SER A O 1
ATOM 821 N N . TYR A 1 100 ? 3.518 4.648 7.909 1.00 93.69 100 TYR A N 1
ATOM 822 C CA . TYR A 1 100 ? 2.862 3.506 7.291 1.00 93.69 100 TYR A CA 1
ATOM 823 C C . TYR A 1 100 ? 2.329 3.901 5.920 1.00 93.69 100 TYR A C 1
ATOM 825 O O . TYR A 1 100 ? 1.873 5.024 5.719 1.00 93.69 100 TYR A O 1
ATOM 833 N N . THR A 1 101 ? 2.353 2.967 4.974 1.00 96.12 101 THR A N 1
ATOM 834 C CA . THR A 1 101 ? 1.660 3.127 3.694 1.00 96.12 101 THR A CA 1
ATOM 835 C C . THR A 1 101 ? 0.221 2.645 3.824 1.00 96.12 101 THR A C 1
ATOM 837 O O . THR A 1 101 ? -0.040 1.599 4.417 1.00 96.12 101 THR A O 1
ATOM 840 N N . ILE A 1 102 ? -0.719 3.407 3.264 1.00 96.81 102 ILE A N 1
ATOM 841 C CA . ILE A 1 102 ? -2.151 3.137 3.449 1.00 96.81 102 ILE A CA 1
ATOM 842 C C . ILE A 1 102 ? -2.554 1.835 2.765 1.00 96.81 102 ILE A C 1
ATOM 844 O O . ILE A 1 102 ? -3.176 0.999 3.406 1.00 96.81 102 ILE A O 1
ATOM 848 N N . HIS A 1 103 ? -2.151 1.618 1.509 1.00 96.81 103 HIS A N 1
ATOM 849 C CA . HIS A 1 103 ? -2.466 0.384 0.779 1.00 96.81 103 HIS A CA 1
ATOM 850 C C . HIS A 1 103 ? -2.031 -0.882 1.530 1.00 96.81 103 HIS A C 1
ATOM 852 O O . HIS A 1 103 ? -2.786 -1.844 1.566 1.00 96.81 103 HIS A O 1
ATOM 858 N N . ARG A 1 104 ? -0.861 -0.887 2.191 1.00 96.44 104 ARG A N 1
ATOM 859 C CA . ARG A 1 104 ? -0.420 -2.051 2.980 1.00 96.44 104 ARG A CA 1
ATOM 860 C C . ARG A 1 104 ? -1.263 -2.264 4.224 1.00 96.44 104 ARG A C 1
ATOM 862 O O . ARG A 1 104 ? -1.554 -3.408 4.552 1.00 96.44 104 ARG A O 1
ATOM 869 N N . LEU A 1 105 ? -1.649 -1.186 4.907 1.00 96.25 105 LEU A N 1
ATOM 870 C CA . LEU A 1 105 ? -2.573 -1.298 6.029 1.00 96.25 105 LEU A CA 1
ATOM 871 C C . LEU A 1 105 ? -3.921 -1.847 5.542 1.00 96.25 105 LEU A C 1
ATOM 873 O O . LEU A 1 105 ? -4.386 -2.834 6.093 1.00 96.25 105 LEU A O 1
ATOM 877 N N . VAL A 1 106 ? -4.508 -1.295 4.474 1.00 97.12 106 VAL A N 1
ATOM 878 C CA . VAL A 1 106 ? -5.780 -1.800 3.924 1.00 97.12 106 VAL A CA 1
ATOM 879 C C . VAL A 1 106 ? -5.657 -3.273 3.540 1.00 97.12 106 VAL A C 1
ATOM 881 O O . VAL A 1 106 ? -6.483 -4.081 3.956 1.00 97.12 106 VAL A O 1
ATOM 884 N N . ALA A 1 107 ? -4.606 -3.641 2.806 1.00 96.69 107 ALA A N 1
ATOM 885 C CA . ALA A 1 107 ? -4.395 -5.013 2.368 1.00 96.69 107 ALA A CA 1
ATOM 886 C C . ALA A 1 107 ? -4.273 -5.991 3.542 1.00 96.69 107 ALA A C 1
ATOM 888 O O . ALA A 1 107 ? -4.840 -7.077 3.498 1.00 96.69 107 ALA A O 1
ATOM 889 N N . LYS A 1 108 ? -3.605 -5.586 4.629 1.00 95.75 108 LYS A N 1
ATOM 890 C CA . LYS A 1 108 ? -3.450 -6.412 5.833 1.00 95.75 108 LYS A CA 1
ATOM 891 C C . LYS A 1 108 ? -4.790 -6.775 6.485 1.00 95.75 108 LYS A C 1
ATOM 893 O O . LYS A 1 108 ? -4.911 -7.877 7.007 1.00 95.75 108 LYS A O 1
ATOM 898 N N . TYR A 1 109 ? -5.766 -5.864 6.483 1.00 95.00 109 TYR A N 1
ATOM 899 C CA . TYR A 1 109 ? -7.037 -6.060 7.197 1.00 95.00 109 TYR A CA 1
ATOM 900 C C . TYR A 1 109 ? -8.205 -6.486 6.297 1.00 95.00 109 TYR A C 1
ATOM 902 O O . TYR A 1 109 ? -9.135 -7.117 6.790 1.00 95.00 109 TYR A O 1
ATOM 910 N N . PHE A 1 110 ? -8.176 -6.158 5.002 1.00 94.19 110 PHE A N 1
ATOM 911 C CA . PHE A 1 110 ? -9.328 -6.331 4.105 1.00 94.19 110 PHE A CA 1
ATOM 912 C C . PHE A 1 110 ? -9.045 -7.178 2.860 1.00 94.19 110 PHE A C 1
ATOM 914 O O . PHE A 1 110 ? -9.982 -7.481 2.123 1.00 94.19 110 PHE A O 1
ATOM 921 N N . VAL A 1 111 ? -7.788 -7.555 2.598 1.00 93.06 111 VAL A N 1
ATOM 922 C CA . VAL A 1 111 ? -7.417 -8.311 1.393 1.00 93.06 111 VAL A CA 1
ATOM 923 C C . VAL A 1 111 ? -6.905 -9.698 1.794 1.00 93.06 111 VAL A C 1
ATOM 925 O O . VAL A 1 111 ? -5.852 -9.801 2.430 1.00 93.06 111 VAL A O 1
ATOM 928 N N . PRO A 1 112 ? -7.628 -10.777 1.445 1.00 88.44 112 PRO A N 1
ATOM 929 C CA . PRO A 1 112 ? -7.162 -12.139 1.684 1.00 88.44 112 PRO A CA 1
ATOM 930 C C . PRO A 1 112 ? -5.994 -12.495 0.750 1.00 88.44 112 PRO A C 1
ATOM 932 O O . PRO A 1 112 ? -5.758 -11.824 -0.250 1.00 88.44 112 PRO A O 1
ATOM 935 N N . GLY A 1 113 ? -5.282 -13.586 1.045 1.00 84.75 113 GLY A N 1
ATOM 936 C CA . GLY A 1 113 ? -4.238 -14.116 0.153 1.00 84.75 113 GLY A CA 1
ATOM 937 C C . GLY A 1 113 ? -2.804 -13.694 0.484 1.00 84.75 113 GLY A C 1
ATOM 938 O O . GLY A 1 113 ? -1.904 -13.925 -0.320 1.00 84.75 113 GLY A O 1
ATOM 939 N N . TYR A 1 114 ? -2.568 -13.120 1.667 1.00 90.00 114 TYR A N 1
ATOM 940 C CA . TYR A 1 114 ? -1.210 -12.969 2.187 1.00 90.00 114 TYR A CA 1
ATOM 941 C C . TYR A 1 114 ? -0.577 -14.345 2.443 1.00 90.00 114 TYR A C 1
ATOM 943 O O . TYR A 1 114 ? -1.146 -15.175 3.156 1.00 90.00 114 TYR A O 1
ATOM 951 N N . THR A 1 115 ? 0.615 -14.559 1.893 1.00 88.75 115 THR A N 1
ATOM 952 C CA . THR A 1 115 ? 1.467 -15.730 2.134 1.00 88.75 115 THR A CA 1
ATOM 953 C C . THR A 1 115 ? 2.926 -15.282 2.267 1.00 88.75 115 THR A C 1
ATOM 955 O O . THR A 1 115 ? 3.255 -14.123 2.005 1.00 88.75 115 THR A O 1
ATOM 958 N N . GLU A 1 116 ? 3.825 -16.192 2.652 1.00 88.62 116 GLU A N 1
ATOM 959 C CA . GLU A 1 116 ? 5.270 -15.907 2.683 1.00 88.62 116 GLU A CA 1
ATOM 960 C C . GLU A 1 116 ? 5.847 -15.600 1.289 1.00 88.62 116 GLU A C 1
ATOM 962 O O . GLU A 1 116 ? 6.868 -14.922 1.177 1.00 88.62 116 GLU A O 1
ATOM 967 N N . GLU A 1 117 ? 5.176 -16.046 0.224 1.00 87.44 117 GLU A N 1
ATOM 968 C CA . GLU A 1 117 ? 5.585 -15.832 -1.167 1.00 87.44 117 GLU A CA 1
ATOM 969 C C . GLU A 1 117 ? 4.968 -14.548 -1.757 1.00 87.44 117 GLU A C 1
ATOM 971 O O . GLU A 1 117 ? 5.605 -13.855 -2.556 1.00 87.44 117 GLU A O 1
ATOM 976 N N . THR A 1 118 ? 3.759 -14.178 -1.319 1.00 91.31 118 THR A N 1
ATOM 977 C CA . THR A 1 118 ? 2.985 -13.017 -1.800 1.00 91.31 118 THR A CA 1
ATOM 978 C C . THR A 1 118 ? 3.082 -11.822 -0.850 1.00 91.31 118 THR A C 1
ATOM 980 O O . THR A 1 118 ? 2.119 -11.400 -0.209 1.00 91.31 118 THR A O 1
ATOM 983 N N . THR A 1 119 ? 4.289 -11.274 -0.724 1.00 90.88 119 THR A N 1
ATOM 984 C CA . THR A 1 119 ? 4.586 -10.217 0.260 1.00 90.88 119 THR A CA 1
ATOM 985 C C . THR A 1 119 ? 4.373 -8.790 -0.251 1.00 90.88 119 THR A C 1
ATOM 987 O O . THR A 1 119 ? 4.308 -7.861 0.564 1.00 90.88 119 THR A O 1
ATOM 990 N N . ASP A 1 120 ? 4.232 -8.602 -1.566 1.00 93.69 120 ASP A N 1
ATOM 991 C CA . ASP A 1 120 ? 4.006 -7.299 -2.188 1.00 93.69 120 ASP A CA 1
ATOM 992 C C . ASP A 1 120 ? 2.504 -7.034 -2.357 1.00 93.69 120 ASP A C 1
ATOM 994 O O . ASP A 1 120 ? 1.727 -7.933 -2.667 1.00 93.69 120 ASP A O 1
ATOM 998 N N . VAL A 1 121 ? 2.092 -5.778 -2.170 1.00 96.50 121 VAL A N 1
ATOM 999 C CA . VAL A 1 121 ? 0.717 -5.334 -2.443 1.00 96.50 121 VAL A CA 1
ATOM 1000 C C . VAL A 1 121 ? 0.710 -4.605 -3.779 1.00 96.50 121 VAL A C 1
ATOM 1002 O O . VAL A 1 121 ? 1.369 -3.570 -3.910 1.00 96.50 121 VAL A O 1
ATOM 1005 N N . ASN A 1 122 ? -0.040 -5.127 -4.745 1.00 94.81 122 ASN A N 1
ATOM 1006 C CA . ASN A 1 122 ? -0.217 -4.524 -6.062 1.00 94.81 122 ASN A CA 1
ATOM 1007 C C . ASN A 1 122 ? -1.517 -3.712 -6.133 1.00 94.81 122 ASN A C 1
ATOM 1009 O O . ASN A 1 122 ? -2.522 -4.078 -5.525 1.00 94.81 122 ASN A O 1
ATOM 1013 N N . HIS A 1 123 ? -1.495 -2.620 -6.902 1.00 94.50 123 HIS A N 1
ATOM 1014 C CA . HIS A 1 123 ? -2.682 -1.852 -7.277 1.00 94.50 123 HIS A CA 1
ATOM 1015 C C . HIS A 1 123 ? -3.139 -2.317 -8.659 1.00 94.50 123 HIS A C 1
ATOM 1017 O O . HIS A 1 123 ? -2.478 -2.024 -9.654 1.00 94.50 123 HIS A O 1
ATOM 1023 N N . ILE A 1 124 ? -4.290 -2.985 -8.738 1.00 91.38 124 ILE A N 1
ATOM 1024 C CA . ILE A 1 124 ? -4.786 -3.619 -9.972 1.00 91.38 124 ILE A CA 1
ATOM 1025 C C . ILE A 1 124 ? -4.877 -2.601 -11.119 1.00 91.38 124 ILE A C 1
ATOM 1027 O O . ILE A 1 124 ? -4.436 -2.872 -12.234 1.00 91.38 124 ILE A O 1
ATOM 1031 N N . ASN A 1 125 ? -5.381 -1.395 -10.840 1.00 89.12 125 ASN A N 1
ATOM 1032 C CA . ASN A 1 125 ? -5.488 -0.311 -11.823 1.00 89.12 125 ASN A CA 1
ATOM 1033 C C . ASN A 1 125 ? -4.210 0.531 -12.027 1.00 89.12 125 ASN A C 1
ATOM 1035 O O . ASN A 1 125 ? -4.254 1.506 -12.773 1.00 89.12 125 ASN A O 1
ATOM 1039 N N . GLY A 1 126 ? -3.110 0.241 -11.325 1.00 87.81 126 GLY A N 1
ATOM 1040 C CA . GLY A 1 126 ? -1.869 1.027 -11.368 1.00 87.81 126 GLY A CA 1
ATOM 1041 C C . GLY A 1 126 ? -1.916 2.388 -10.651 1.00 87.81 126 GLY A C 1
ATOM 1042 O O . GLY A 1 126 ? -0.906 3.089 -10.570 1.00 87.81 126 GLY A O 1
ATOM 1043 N N . ILE A 1 127 ? -3.053 2.791 -10.078 1.00 90.31 127 ILE A N 1
ATOM 1044 C CA . ILE A 1 127 ? -3.209 4.079 -9.391 1.00 90.31 127 ILE A CA 1
ATOM 1045 C C . ILE A 1 127 ? -2.861 3.915 -7.907 1.00 90.31 127 ILE A C 1
ATOM 1047 O O . ILE A 1 127 ? -3.689 3.515 -7.090 1.00 90.31 127 ILE A O 1
ATOM 1051 N N . LYS A 1 128 ? -1.637 4.308 -7.537 1.00 93.00 128 LYS A N 1
ATOM 1052 C CA . LYS A 1 128 ? -1.060 4.157 -6.181 1.00 93.00 128 LYS A CA 1
ATOM 1053 C C . LYS A 1 128 ? -1.804 4.889 -5.057 1.00 93.00 128 LYS A C 1
ATOM 1055 O O . LYS A 1 128 ? -1.571 4.616 -3.877 1.00 93.00 128 LYS A O 1
ATOM 1060 N N . THR A 1 129 ? -2.659 5.848 -5.403 1.00 92.94 129 THR A N 1
ATOM 1061 C CA . THR A 1 129 ? -3.499 6.601 -4.460 1.00 92.94 129 THR A CA 1
ATOM 1062 C C . THR A 1 129 ? -4.884 5.976 -4.274 1.00 92.94 129 THR A C 1
ATOM 1064 O O . THR A 1 129 ? -5.577 6.321 -3.318 1.00 92.94 129 THR A O 1
ATOM 1067 N N . ASN A 1 130 ? -5.284 5.029 -5.131 1.00 93.81 130 ASN A N 1
ATOM 1068 C CA . ASN A 1 130 ? -6.544 4.307 -5.003 1.00 93.81 130 ASN A CA 1
ATOM 1069 C C . ASN A 1 130 ? -6.373 3.106 -4.060 1.00 93.81 130 ASN A C 1
ATOM 1071 O O . ASN A 1 130 ? -6.072 1.993 -4.485 1.00 93.81 130 ASN A O 1
ATOM 1075 N N . ASN A 1 131 ? -6.565 3.347 -2.763 1.00 94.94 131 ASN A N 1
ATOM 1076 C CA . ASN A 1 131 ? -6.385 2.345 -1.707 1.00 94.94 131 ASN A CA 1
ATOM 1077 C C . ASN A 1 131 ? -7.665 1.560 -1.374 1.00 94.94 131 ASN A C 1
ATOM 1079 O O . ASN A 1 131 ? -7.754 0.997 -0.287 1.00 94.94 131 ASN A O 1
ATOM 1083 N N . HIS A 1 132 ? -8.665 1.542 -2.257 1.00 93.88 132 HIS A N 1
ATOM 1084 C CA . HIS A 1 132 ? -9.852 0.716 -2.054 1.00 93.88 132 HIS A CA 1
ATOM 1085 C C . HIS A 1 132 ? -9.444 -0.761 -1.997 1.00 93.88 132 HIS A C 1
ATOM 1087 O O . HIS A 1 132 ? -8.738 -1.216 -2.891 1.00 93.88 132 HIS A O 1
ATOM 1093 N N . TYR A 1 133 ? -9.906 -1.530 -1.006 1.00 94.25 133 TYR A N 1
ATOM 1094 C CA . TYR A 1 133 ? -9.441 -2.910 -0.791 1.00 94.25 133 TYR A CA 1
ATOM 1095 C C . TYR A 1 133 ? -9.556 -3.803 -2.039 1.00 94.25 133 TYR A C 1
ATOM 1097 O O . TYR A 1 133 ? -8.623 -4.520 -2.365 1.00 94.25 133 TYR A O 1
ATOM 1105 N N . ARG A 1 134 ? -10.652 -3.696 -2.804 1.00 90.12 134 ARG A N 1
ATOM 1106 C CA . ARG A 1 134 ? -10.830 -4.421 -4.084 1.00 90.12 134 ARG A CA 1
ATOM 1107 C C . ARG A 1 134 ? -9.869 -4.030 -5.205 1.00 90.12 134 ARG A C 1
ATOM 1109 O O . ARG A 1 134 ? -9.795 -4.743 -6.194 1.00 90.12 134 ARG A O 1
ATOM 1116 N N . ASN A 1 135 ? -9.203 -2.885 -5.097 1.00 93.19 135 ASN A N 1
ATOM 1117 C CA . ASN A 1 135 ? -8.164 -2.472 -6.035 1.00 93.19 135 ASN A CA 1
ATOM 1118 C C . ASN A 1 135 ? -6.783 -3.016 -5.633 1.00 93.19 135 ASN A C 1
ATOM 1120 O O . ASN A 1 135 ? -5.795 -2.707 -6.294 1.00 93.19 135 ASN A O 1
ATOM 1124 N N . LEU A 1 136 ? -6.700 -3.766 -4.534 1.00 94.69 136 LEU A N 1
ATOM 1125 C CA . LEU A 1 136 ? -5.459 -4.265 -3.971 1.00 94.69 136 LEU A CA 1
ATOM 1126 C C . LEU A 1 136 ? -5.446 -5.791 -3.993 1.00 94.69 136 LEU A C 1
ATOM 1128 O O . LEU A 1 136 ? -6.459 -6.439 -3.738 1.00 94.69 136 LEU A O 1
ATOM 1132 N N . GLU A 1 137 ? -4.272 -6.352 -4.238 1.00 94.56 137 GLU A N 1
ATOM 1133 C CA . GLU A 1 137 ? -4.031 -7.792 -4.196 1.00 94.56 137 GLU A CA 1
ATOM 1134 C C . GLU A 1 137 ? -2.630 -8.080 -3.646 1.00 94.56 137 GLU A C 1
ATOM 1136 O O . GLU A 1 137 ? -1.711 -7.270 -3.797 1.00 94.56 137 GLU A O 1
ATOM 1141 N N . TRP A 1 138 ? -2.478 -9.225 -2.982 1.00 96.38 138 TRP A N 1
ATOM 1142 C CA . TRP A 1 138 ? -1.175 -9.737 -2.568 1.00 96.38 138 TRP A CA 1
ATOM 1143 C C . TRP A 1 138 ? -0.561 -10.525 -3.718 1.00 96.38 138 TRP A C 1
ATOM 1145 O O . TRP A 1 138 ? -1.171 -11.467 -4.217 1.00 96.38 138 TRP A O 1
ATOM 1155 N N . VAL A 1 139 ? 0.650 -10.156 -4.117 1.00 94.69 139 VAL A N 1
ATOM 1156 C CA . VAL A 1 139 ? 1.366 -10.765 -5.240 1.00 94.69 139 VAL A CA 1
ATOM 1157 C C . VAL A 1 139 ? 2.808 -11.056 -4.863 1.00 94.69 139 VAL A C 1
ATOM 1159 O O . VAL A 1 139 ? 3.364 -10.498 -3.910 1.00 94.69 139 VAL A O 1
ATOM 1162 N N . THR A 1 140 ? 3.443 -11.932 -5.630 1.00 94.25 140 THR A N 1
ATOM 1163 C CA . THR A 1 140 ? 4.893 -12.088 -5.566 1.00 94.25 140 THR A CA 1
ATOM 1164 C C . THR A 1 140 ? 5.580 -10.849 -6.142 1.00 94.25 140 THR A C 1
ATOM 1166 O O . THR A 1 140 ? 5.047 -10.140 -7.002 1.00 94.25 140 THR A O 1
ATOM 1169 N N . HIS A 1 141 ? 6.826 -10.612 -5.735 1.00 91.12 141 HIS A N 1
ATOM 1170 C CA . HIS A 1 141 ? 7.616 -9.507 -6.281 1.00 91.12 141 HIS A CA 1
ATOM 1171 C C . HIS A 1 141 ? 7.759 -9.580 -7.814 1.00 91.12 141 HIS A C 1
ATOM 1173 O O . HIS A 1 141 ? 7.722 -8.566 -8.515 1.00 91.12 141 HIS A O 1
ATOM 1179 N N . LYS A 1 142 ? 7.896 -10.799 -8.353 1.00 91.06 142 LYS A N 1
ATOM 1180 C CA . LYS A 1 142 ? 8.020 -11.041 -9.794 1.00 91.06 142 LYS A CA 1
ATOM 1181 C C . LYS A 1 142 ? 6.748 -10.644 -10.541 1.00 91.06 142 LYS A C 1
ATOM 1183 O O . LYS A 1 142 ? 6.848 -9.973 -11.564 1.00 91.06 142 LYS A O 1
ATOM 1188 N N . GLU A 1 143 ? 5.583 -11.039 -10.037 1.00 91.56 143 GLU A N 1
ATOM 1189 C CA . GLU A 1 143 ? 4.288 -10.680 -10.626 1.00 91.56 143 GLU A CA 1
ATOM 1190 C C . GLU A 1 143 ? 4.061 -9.171 -10.581 1.00 91.56 143 GLU A C 1
ATOM 1192 O O . GLU A 1 143 ? 3.707 -8.580 -11.597 1.00 91.56 143 GLU A O 1
ATOM 1197 N N . ASN A 1 144 ? 4.372 -8.525 -9.453 1.00 90.56 144 ASN A N 1
ATOM 1198 C CA . ASN A 1 144 ? 4.262 -7.073 -9.311 1.00 90.56 144 ASN A CA 1
ATOM 1199 C C . ASN A 1 144 ? 5.102 -6.329 -10.370 1.00 90.56 144 ASN A C 1
ATOM 1201 O O . ASN A 1 144 ? 4.635 -5.408 -11.040 1.00 90.56 144 ASN A O 1
ATOM 1205 N N . MET A 1 145 ? 6.344 -6.777 -10.583 1.00 87.44 145 MET A N 1
ATOM 1206 C CA . MET A 1 145 ? 7.231 -6.227 -11.613 1.00 87.44 145 MET A CA 1
ATOM 1207 C C . MET A 1 145 ? 6.721 -6.482 -13.038 1.00 87.44 145 MET A C 1
ATOM 1209 O O . MET A 1 145 ? 6.868 -5.620 -13.907 1.00 87.44 145 MET A O 1
ATOM 1213 N N . GLN A 1 146 ? 6.136 -7.654 -13.294 1.00 88.81 146 GLN A N 1
ATOM 1214 C CA . GLN A 1 146 ? 5.531 -7.979 -14.588 1.00 88.81 146 GLN A CA 1
ATOM 1215 C C . GLN A 1 146 ? 4.304 -7.105 -14.867 1.00 88.81 146 GLN A C 1
ATOM 1217 O O . GLN A 1 146 ? 4.198 -6.565 -15.966 1.00 88.81 146 GLN A O 1
ATOM 1222 N N . HIS A 1 147 ? 3.434 -6.904 -13.878 1.00 87.38 147 HIS A N 1
ATOM 1223 C CA . HIS A 1 147 ? 2.263 -6.029 -13.981 1.00 87.38 147 HIS A CA 1
ATOM 1224 C C . HIS A 1 147 ? 2.667 -4.578 -14.251 1.00 87.38 147 HIS A C 1
ATOM 1226 O O . HIS A 1 147 ? 2.169 -3.946 -15.180 1.00 87.38 147 HIS A O 1
ATOM 1232 N N . ALA A 1 148 ? 3.661 -4.069 -13.517 1.00 85.31 148 ALA A N 1
ATOM 1233 C CA . ALA A 1 148 ? 4.193 -2.726 -13.735 1.00 85.31 148 ALA A CA 1
ATOM 1234 C C . ALA A 1 148 ? 4.779 -2.544 -15.148 1.00 85.31 148 ALA A C 1
ATOM 1236 O O . ALA A 1 148 ? 4.680 -1.459 -15.721 1.00 85.31 148 ALA A O 1
ATOM 1237 N N . PHE A 1 149 ? 5.375 -3.596 -15.721 1.00 83.00 149 PHE A N 1
ATOM 1238 C CA . PHE A 1 149 ? 5.846 -3.585 -17.105 1.00 83.00 149 PHE A CA 1
ATOM 1239 C C . PHE A 1 149 ? 4.688 -3.583 -18.110 1.00 83.00 149 PHE A C 1
ATOM 1241 O O . PHE A 1 149 ? 4.743 -2.850 -19.087 1.00 83.00 149 PHE A O 1
ATOM 1248 N N . GLN A 1 150 ? 3.633 -4.363 -17.864 1.00 83.69 150 GLN A N 1
ATOM 1249 C CA . GLN A 1 150 ? 2.443 -4.404 -18.724 1.00 83.69 150 GLN A CA 1
ATOM 1250 C C . GLN A 1 150 ? 1.666 -3.081 -18.729 1.00 83.69 150 GLN A C 1
ATOM 1252 O O . GLN A 1 150 ? 1.036 -2.748 -19.728 1.00 83.69 150 GLN A O 1
ATOM 1257 N N . LEU A 1 151 ? 1.724 -2.328 -17.629 1.00 82.19 151 LEU A N 1
ATOM 1258 C CA . LEU A 1 151 ? 1.111 -1.006 -17.497 1.00 82.19 151 LEU A CA 1
ATOM 1259 C C . LEU A 1 151 ? 2.028 0.152 -17.937 1.00 82.19 151 LEU A C 1
ATOM 1261 O O . LEU A 1 151 ? 1.706 1.306 -17.660 1.00 82.19 151 LEU A O 1
ATOM 1265 N N . ASP A 1 152 ? 3.182 -0.128 -18.559 1.00 79.50 152 ASP A N 1
ATOM 1266 C CA . ASP A 1 152 ? 4.189 0.873 -18.956 1.00 79.50 152 ASP A CA 1
ATOM 1267 C C . ASP A 1 152 ? 4.628 1.814 -17.811 1.00 79.50 152 ASP A C 1
ATOM 1269 O O . ASP A 1 152 ? 5.091 2.936 -18.015 1.00 79.50 152 ASP A O 1
ATOM 1273 N N . MET A 1 153 ? 4.541 1.347 -16.562 1.00 73.19 153 MET A N 1
ATOM 1274 C CA . MET A 1 153 ? 4.893 2.130 -15.369 1.00 73.19 153 MET A CA 1
ATOM 1275 C C . MET A 1 153 ? 6.396 2.117 -15.066 1.00 73.19 153 MET A C 1
ATOM 1277 O O . MET A 1 153 ? 6.853 2.782 -14.132 1.00 73.19 153 MET A O 1
ATOM 1281 N N . VAL A 1 154 ? 7.170 1.334 -15.820 1.00 70.81 154 VAL A N 1
ATOM 1282 C CA . VAL A 1 154 ? 8.614 1.175 -15.644 1.00 70.81 154 VAL A CA 1
ATOM 1283 C C . VAL A 1 154 ? 9.336 1.759 -16.851 1.00 70.81 154 VAL A C 1
ATOM 1285 O O . VAL A 1 154 ? 9.478 1.113 -17.888 1.00 70.81 154 VAL A O 1
ATOM 1288 N N . THR A 1 155 ? 9.882 2.962 -16.694 1.00 64.50 155 THR A N 1
ATOM 1289 C CA . THR A 1 155 ? 10.859 3.506 -17.640 1.00 64.50 155 THR A CA 1
ATOM 1290 C C . THR A 1 155 ? 12.173 2.750 -17.476 1.00 64.50 155 THR A C 1
ATOM 1292 O O . THR A 1 155 ? 12.917 2.968 -16.518 1.00 64.50 155 THR A O 1
ATOM 1295 N N . ARG A 1 156 ? 12.469 1.830 -18.396 1.00 65.62 156 ARG A N 1
ATOM 1296 C CA . ARG A 1 156 ? 13.815 1.259 -18.493 1.00 65.62 156 ARG A CA 1
ATOM 1297 C C . ARG A 1 156 ? 14.714 2.296 -19.146 1.00 65.62 156 ARG A C 1
ATOM 1299 O O . ARG A 1 156 ? 14.463 2.675 -20.287 1.00 65.62 156 ARG A O 1
ATOM 1306 N N . ALA A 1 157 ? 15.754 2.711 -18.434 1.00 68.75 157 ALA A N 1
ATOM 1307 C CA . ALA A 1 157 ? 16.885 3.380 -19.054 1.00 68.75 157 ALA A CA 1
ATOM 1308 C C . ALA A 1 157 ? 17.419 2.503 -20.203 1.00 68.75 157 ALA A C 1
ATOM 1310 O O . ALA A 1 157 ? 17.489 1.276 -20.066 1.00 68.75 157 ALA A O 1
ATOM 1311 N N . LYS A 1 158 ? 17.741 3.113 -21.343 1.00 75.19 158 LYS A N 1
ATOM 1312 C CA . LYS A 1 158 ? 18.248 2.432 -22.542 1.00 75.19 158 LYS A CA 1
ATOM 1313 C C . LYS A 1 158 ? 19.472 3.176 -23.060 1.00 75.19 158 LYS A C 1
ATOM 1315 O O . LYS A 1 158 ? 19.560 4.386 -22.911 1.00 75.19 158 LYS A O 1
ATOM 1320 N N . GLY A 1 159 ? 20.390 2.450 -23.697 1.00 79.19 159 GLY A N 1
ATOM 1321 C CA . GLY A 1 159 ? 21.592 3.054 -24.273 1.00 79.19 159 GLY A CA 1
ATOM 1322 C C . GLY A 1 159 ? 22.392 3.822 -23.222 1.00 79.19 159 GLY A C 1
ATOM 1323 O O . GLY A 1 159 ? 22.658 3.288 -22.145 1.00 79.19 159 GLY A O 1
ATOM 1324 N N . GLU A 1 160 ? 22.732 5.072 -23.530 1.00 80.75 160 GLU A N 1
ATOM 1325 C CA . GLU A 1 160 ? 23.528 5.944 -22.661 1.00 80.75 160 GLU A CA 1
ATOM 1326 C C . GLU A 1 160 ? 22.860 6.300 -21.325 1.00 80.75 160 GLU A C 1
ATOM 1328 O O . GLU A 1 160 ? 23.564 6.616 -20.369 1.00 80.75 160 GLU A O 1
ATOM 1333 N N . ASP A 1 161 ? 21.533 6.163 -21.216 1.00 78.94 161 ASP A N 1
ATOM 1334 C CA . ASP A 1 161 ? 20.799 6.424 -19.971 1.00 78.94 161 ASP A CA 1
ATOM 1335 C C . ASP A 1 161 ? 21.045 5.341 -18.904 1.00 78.94 161 ASP A C 1
ATOM 1337 O O . ASP A 1 161 ? 20.704 5.507 -17.728 1.00 78.94 161 ASP A O 1
ATOM 1341 N N . VAL A 1 162 ? 21.593 4.185 -19.295 1.00 82.44 162 VAL A N 1
ATOM 1342 C CA . VAL A 1 162 ? 21.936 3.114 -18.355 1.00 82.44 162 VAL A CA 1
ATOM 1343 C C . VAL A 1 162 ? 23.203 3.515 -17.602 1.00 82.44 162 VAL A C 1
ATOM 1345 O O . VAL A 1 162 ? 24.238 3.747 -18.209 1.00 82.44 162 VAL A O 1
ATOM 1348 N N . VAL A 1 163 ? 23.161 3.507 -16.265 1.00 76.88 163 VAL A N 1
ATOM 1349 C CA . VAL A 1 163 ? 24.282 3.927 -15.387 1.00 76.88 163 VAL A CA 1
ATOM 1350 C C . VAL A 1 163 ? 25.603 3.198 -15.688 1.00 76.88 163 VAL A C 1
ATOM 1352 O O . VAL A 1 163 ? 26.681 3.744 -15.480 1.00 76.88 163 VAL A O 1
ATOM 1355 N N . PHE A 1 164 ? 25.525 1.967 -16.197 1.00 78.94 164 PHE A N 1
ATOM 1356 C CA . PHE A 1 164 ? 26.680 1.152 -16.588 1.00 78.94 164 PHE A CA 1
ATOM 1357 C C . PHE A 1 164 ? 26.943 1.138 -18.099 1.00 78.94 164 PHE A C 1
ATOM 1359 O O . PHE A 1 164 ? 27.675 0.270 -18.583 1.00 78.94 164 PHE A O 1
ATOM 1366 N N . SER A 1 165 ? 26.335 2.050 -18.862 1.00 84.50 165 SER A N 1
ATOM 1367 C CA . SER A 1 165 ? 26.601 2.142 -20.289 1.00 84.50 165 SER A CA 1
ATOM 1368 C C . SER A 1 165 ? 28.054 2.536 -20.511 1.00 84.50 165 SER A C 1
ATOM 1370 O O . SER A 1 165 ? 28.528 3.564 -20.034 1.00 84.50 165 SER A O 1
ATOM 1372 N N . LYS A 1 166 ? 28.776 1.693 -21.249 1.00 82.88 166 LYS A N 1
ATOM 1373 C CA . LYS A 1 166 ? 30.160 1.967 -21.653 1.00 82.88 166 LYS A CA 1
ATOM 1374 C C . LYS A 1 166 ? 30.237 2.957 -22.812 1.00 82.88 166 LYS A C 1
ATOM 1376 O O . LYS A 1 166 ? 31.304 3.508 -23.061 1.00 82.88 166 LYS A O 1
ATOM 1381 N N . LEU A 1 167 ? 29.135 3.118 -23.543 1.00 84.25 167 LEU A N 1
ATOM 1382 C CA . LEU A 1 167 ? 29.051 3.916 -24.757 1.00 84.25 167 LEU A CA 1
ATOM 1383 C C . LEU A 1 167 ? 27.959 4.972 -24.585 1.00 84.25 167 LEU A C 1
ATOM 1385 O O . LEU A 1 167 ? 26.860 4.662 -24.119 1.00 84.25 167 LEU A O 1
ATOM 1389 N N . ASN A 1 168 ? 28.272 6.204 -24.969 1.00 86.00 168 ASN A N 1
ATOM 1390 C CA . ASN A 1 168 ? 27.283 7.261 -25.139 1.00 86.00 168 ASN A CA 1
ATOM 1391 C C . ASN A 1 168 ? 26.952 7.427 -26.630 1.00 86.00 168 ASN A C 1
ATOM 1393 O O . ASN A 1 168 ? 27.652 6.879 -27.489 1.00 86.00 168 ASN A O 1
ATOM 1397 N N . ASN A 1 169 ? 25.880 8.149 -26.932 1.00 82.19 169 ASN A N 1
ATOM 1398 C CA . ASN A 1 169 ? 25.393 8.309 -28.298 1.00 82.19 169 ASN A CA 1
ATOM 1399 C C . ASN A 1 169 ? 26.440 8.972 -29.205 1.00 82.19 169 ASN A C 1
ATOM 1401 O O . ASN A 1 169 ? 26.633 8.506 -30.325 1.00 82.19 169 ASN A O 1
ATOM 1405 N N . ASP A 1 170 ? 27.200 9.946 -28.700 1.00 82.19 170 ASP A N 1
ATOM 1406 C CA . ASP A 1 170 ? 28.269 10.619 -29.454 1.00 82.19 170 ASP A CA 1
ATOM 1407 C C . ASP A 1 170 ? 29.405 9.659 -29.853 1.00 82.19 170 ASP A C 1
ATOM 1409 O O . ASP A 1 170 ? 29.927 9.694 -30.973 1.00 82.19 170 ASP A O 1
ATOM 1413 N N . VAL A 1 171 ? 29.804 8.766 -28.942 1.00 83.69 171 VAL A N 1
ATOM 1414 C CA . VAL A 1 171 ? 30.828 7.746 -29.198 1.00 83.69 171 VAL A CA 1
ATOM 1415 C C . VAL A 1 171 ? 30.301 6.710 -30.182 1.00 83.69 171 VAL A C 1
ATOM 1417 O O . VAL A 1 171 ? 31.030 6.324 -31.095 1.00 83.69 171 VAL A O 1
ATOM 1420 N N . VAL A 1 172 ? 29.045 6.280 -30.041 1.00 83.38 172 VAL A N 1
ATOM 1421 C CA . VAL A 1 172 ? 28.407 5.367 -31.002 1.00 83.38 172 VAL A CA 1
ATOM 1422 C C . VAL A 1 172 ? 28.362 6.005 -32.387 1.00 83.38 172 VAL A C 1
ATOM 1424 O O . VAL A 1 172 ? 28.765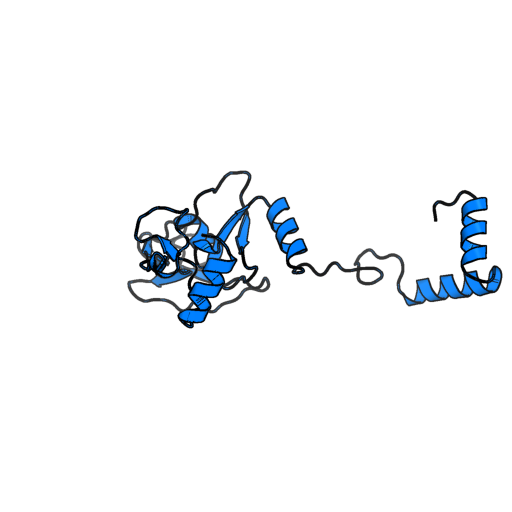 5.368 -33.357 1.00 83.38 172 VAL A O 1
ATOM 1427 N N . GLU A 1 173 ? 27.956 7.269 -32.487 1.00 81.50 173 GLU A N 1
ATOM 1428 C CA . GLU A 1 173 ? 27.920 7.999 -33.751 1.00 81.50 173 GLU A CA 1
ATOM 1429 C C . GLU A 1 173 ? 29.316 8.111 -34.369 1.00 81.50 173 GLU A C 1
ATOM 1431 O O . GLU A 1 173 ? 29.497 7.823 -35.553 1.00 81.50 173 GLU A O 1
ATOM 1436 N N . THR A 1 174 ? 30.326 8.435 -33.561 1.00 84.00 174 THR A N 1
ATOM 1437 C CA . THR A 1 174 ? 31.722 8.503 -34.009 1.00 84.00 174 THR A CA 1
ATOM 1438 C C . THR A 1 174 ? 32.201 7.157 -34.550 1.00 84.00 174 THR A C 1
ATOM 1440 O O . THR A 1 174 ? 32.811 7.101 -35.620 1.00 84.00 174 THR A O 1
ATOM 1443 N N . ILE A 1 175 ? 31.905 6.063 -33.843 1.00 83.50 175 ILE A N 1
ATOM 1444 C CA . ILE A 1 175 ? 32.218 4.704 -34.289 1.00 83.50 175 ILE A CA 1
ATOM 1445 C C . ILE A 1 175 ? 31.518 4.438 -35.627 1.00 83.50 175 ILE A C 1
ATOM 1447 O O . ILE A 1 175 ? 32.181 4.087 -36.600 1.00 83.50 175 ILE A O 1
ATOM 1451 N N . CYS A 1 176 ? 30.210 4.681 -35.727 1.00 77.94 176 CYS A N 1
ATOM 1452 C CA . CYS A 1 176 ? 29.445 4.471 -36.955 1.00 77.94 176 CYS A CA 1
ATOM 1453 C C . CYS A 1 176 ? 29.998 5.279 -38.139 1.00 77.94 176 CYS A C 1
ATOM 1455 O O . CYS A 1 176 ? 30.171 4.726 -39.224 1.00 77.94 176 CYS A O 1
ATOM 1457 N N . GLN A 1 177 ? 30.336 6.556 -37.946 1.00 79.06 177 GLN A N 1
ATOM 1458 C CA . GLN A 1 177 ? 30.923 7.400 -38.990 1.00 79.06 177 GLN A CA 1
ATOM 1459 C C . GLN A 1 177 ? 32.302 6.891 -39.431 1.00 79.06 177 GLN A C 1
ATOM 1461 O O . GLN A 1 177 ? 32.598 6.878 -40.628 1.00 79.06 177 GLN A O 1
ATOM 1466 N N . GLN A 1 178 ? 33.142 6.436 -38.495 1.00 80.81 178 GLN A N 1
ATOM 1467 C CA . GLN A 1 178 ? 34.433 5.825 -38.821 1.00 80.81 178 GLN A CA 1
ATOM 1468 C C . GLN A 1 178 ? 34.253 4.527 -39.610 1.00 80.81 178 GLN A C 1
ATOM 1470 O O . GLN A 1 178 ? 34.911 4.343 -40.633 1.00 80.81 178 GLN A O 1
ATOM 1475 N N . PHE A 1 179 ? 33.329 3.662 -39.189 1.00 76.25 179 PHE A N 1
ATOM 1476 C CA . PHE A 1 179 ? 33.009 2.430 -39.905 1.00 76.25 179 PHE A CA 1
ATOM 1477 C C . PHE A 1 179 ? 32.511 2.716 -41.324 1.00 76.25 179 PHE A C 1
ATOM 1479 O O . PHE A 1 179 ? 33.031 2.132 -42.273 1.00 76.25 179 PHE A O 1
ATOM 1486 N N . ILE A 1 180 ? 31.592 3.672 -41.491 1.00 75.06 180 ILE A N 1
ATOM 1487 C CA . ILE A 1 180 ? 31.077 4.069 -42.808 1.00 75.06 180 ILE A CA 1
ATOM 1488 C C . ILE A 1 180 ? 32.195 4.619 -43.698 1.00 75.06 180 ILE A C 1
ATOM 1490 O O . ILE A 1 180 ? 32.284 4.290 -44.881 1.00 75.06 180 ILE A O 1
ATOM 1494 N N . ARG A 1 181 ? 33.076 5.447 -43.132 1.00 74.19 181 ARG A N 1
ATOM 1495 C CA . ARG A 1 181 ? 34.189 6.061 -43.860 1.00 74.19 181 ARG A CA 1
ATOM 1496 C C . ARG A 1 181 ? 35.228 5.040 -44.325 1.00 74.19 181 ARG A C 1
ATOM 1498 O O . ARG A 1 181 ? 35.773 5.209 -45.412 1.00 74.19 181 ARG A O 1
ATOM 1505 N N . PHE A 1 182 ? 35.528 4.030 -43.511 1.00 69.88 182 PHE A N 1
ATOM 1506 C CA . PHE A 1 182 ? 36.530 3.014 -43.844 1.00 69.88 182 PHE A CA 1
ATOM 1507 C C . PHE A 1 182 ? 35.984 1.893 -44.734 1.00 69.88 182 PHE A C 1
ATOM 1509 O O . PHE A 1 182 ? 36.721 1.389 -45.576 1.00 69.88 182 PHE A O 1
ATOM 1516 N N . TRP A 1 183 ? 34.714 1.515 -44.570 1.00 66.56 183 TRP A N 1
ATOM 1517 C CA . TRP A 1 183 ? 34.184 0.265 -45.128 1.00 66.56 183 TRP A CA 1
ATOM 1518 C C . TRP A 1 183 ? 32.936 0.429 -46.009 1.00 66.56 183 TRP A C 1
ATOM 1520 O O . TRP A 1 183 ? 32.484 -0.551 -46.601 1.00 66.56 183 TRP A O 1
ATOM 1530 N N . GLY A 1 184 ? 32.388 1.641 -46.152 1.00 67.06 184 GLY A N 1
ATOM 1531 C CA . GLY A 1 184 ? 31.201 1.908 -46.971 1.00 67.06 184 GLY A CA 1
ATOM 1532 C C . GLY A 1 184 ? 29.874 1.757 -46.212 1.00 67.06 184 GLY A C 1
ATOM 1533 O O . GLY A 1 184 ? 29.819 1.903 -44.996 1.00 67.06 184 GLY A O 1
ATOM 1534 N N . ARG A 1 185 ? 28.760 1.543 -46.929 1.00 60.97 185 ARG A N 1
ATOM 1535 C CA . ARG A 1 185 ? 27.410 1.450 -46.326 1.00 60.97 185 ARG A CA 1
ATOM 1536 C C . ARG A 1 185 ? 27.307 0.300 -45.311 1.00 60.97 185 ARG A C 1
ATOM 1538 O O . ARG A 1 185 ? 28.028 -0.679 -45.395 1.00 60.97 185 ARG A O 1
ATOM 1545 N N . SER A 1 186 ? 26.355 0.397 -44.382 1.00 62.91 186 SER A N 1
ATOM 1546 C CA . SER A 1 186 ? 26.184 -0.538 -43.254 1.00 62.91 186 SER A CA 1
ATOM 1547 C C . SER A 1 186 ? 26.154 -2.027 -43.631 1.00 62.91 186 SER A C 1
ATOM 1549 O O . SER A 1 186 ? 26.623 -2.852 -42.856 1.00 62.91 186 SER A O 1
ATOM 1551 N N . GLU A 1 187 ? 25.644 -2.366 -44.816 1.00 63.62 187 GLU A N 1
ATOM 1552 C CA . GLU A 1 187 ? 25.578 -3.740 -45.333 1.00 63.62 187 GLU A CA 1
ATOM 1553 C C . GLU A 1 187 ? 26.974 -4.358 -45.539 1.00 63.62 187 GLU A C 1
ATOM 1555 O O . GLU A 1 187 ? 27.207 -5.489 -45.122 1.00 63.62 187 GLU A O 1
ATOM 1560 N N . SER A 1 188 ? 27.953 -3.596 -46.054 1.00 67.44 188 SER A N 1
ATOM 1561 C CA . SER A 1 188 ? 29.323 -4.099 -46.249 1.00 67.44 188 SER A CA 1
ATOM 1562 C C . SER A 1 188 ? 30.088 -4.271 -44.935 1.00 67.44 188 SER A C 1
ATOM 1564 O O . SER A 1 188 ? 30.945 -5.147 -44.834 1.00 67.44 188 SER A O 1
ATOM 1566 N N . VAL A 1 189 ? 29.766 -3.475 -43.910 1.00 66.12 189 VAL A N 1
ATOM 1567 C CA . VAL A 1 189 ? 30.321 -3.623 -42.553 1.00 66.12 189 VAL A CA 1
ATOM 1568 C C . VAL A 1 189 ? 29.757 -4.865 -41.869 1.00 66.12 189 VAL A C 1
ATOM 1570 O O . VAL A 1 189 ? 30.523 -5.641 -41.299 1.00 66.12 189 VAL A O 1
ATOM 1573 N N . TYR A 1 190 ? 28.439 -5.071 -41.953 1.00 68.00 190 TYR A N 1
ATOM 1574 C CA . TYR A 1 190 ? 27.761 -6.237 -41.387 1.00 68.00 190 TYR A CA 1
ATOM 1575 C C . TYR A 1 190 ? 28.311 -7.542 -41.978 1.00 68.00 190 TYR A C 1
ATOM 1577 O O . TYR A 1 190 ? 28.760 -8.421 -41.239 1.00 68.00 190 TYR A O 1
ATOM 1585 N N . ASP A 1 191 ? 28.373 -7.629 -43.310 1.00 70.88 191 ASP A N 1
ATOM 1586 C CA . ASP A 1 191 ? 28.879 -8.809 -44.014 1.00 70.88 191 ASP A CA 1
ATOM 1587 C C . ASP A 1 191 ? 30.363 -9.064 -43.725 1.00 70.88 191 ASP A C 1
ATOM 1589 O O . ASP A 1 191 ? 30.775 -10.211 -43.527 1.00 70.88 191 ASP A O 1
ATOM 1593 N N . TYR A 1 192 ? 31.177 -8.005 -43.629 1.00 68.12 192 TYR A N 1
ATOM 1594 C CA . TYR A 1 192 ? 32.583 -8.130 -43.250 1.00 68.12 192 TYR A CA 1
ATOM 1595 C C . TYR A 1 192 ? 32.742 -8.649 -41.816 1.00 68.12 192 TYR A C 1
ATOM 1597 O O . TYR A 1 192 ? 33.467 -9.621 -41.607 1.00 68.12 192 TYR A O 1
ATOM 1605 N N . MET A 1 193 ? 32.050 -8.067 -40.832 1.00 67.81 193 MET A N 1
ATOM 1606 C CA . MET A 1 193 ? 32.143 -8.494 -39.428 1.00 67.81 193 MET A CA 1
ATOM 1607 C C . MET A 1 193 ? 31.681 -9.947 -39.252 1.00 67.81 193 MET A C 1
ATOM 1609 O O . MET A 1 193 ? 32.352 -10.726 -38.573 1.00 67.81 193 MET A O 1
ATOM 1613 N N . LYS A 1 194 ? 30.628 -10.350 -39.969 1.00 73.75 194 LYS A N 1
ATOM 1614 C CA . LYS A 1 194 ? 30.175 -11.742 -40.034 1.00 73.75 194 LYS A CA 1
ATOM 1615 C C . LYS A 1 194 ? 31.202 -12.667 -40.701 1.00 73.75 194 LYS A C 1
ATOM 1617 O O . LYS A 1 194 ? 31.430 -13.770 -40.212 1.00 73.75 194 LYS A O 1
ATOM 1622 N N . SER A 1 195 ? 31.889 -12.217 -41.760 1.00 74.69 195 SER A N 1
ATOM 1623 C CA . SER A 1 195 ? 32.978 -12.981 -42.405 1.00 74.69 195 SER A CA 1
ATOM 1624 C C . SER A 1 195 ? 34.190 -13.201 -41.490 1.00 74.69 195 SER A C 1
ATOM 1626 O O . SER A 1 195 ? 34.893 -14.199 -41.627 1.00 74.69 195 SER A O 1
ATOM 1628 N N . GLN A 1 196 ? 34.420 -12.286 -40.542 1.00 70.88 196 GLN A N 1
ATOM 1629 C CA . GLN A 1 196 ? 35.475 -12.378 -39.529 1.00 70.88 196 GLN A CA 1
ATOM 1630 C C . GLN A 1 196 ? 35.037 -13.158 -38.273 1.00 70.88 196 GLN A C 1
ATOM 1632 O O . GLN A 1 196 ? 35.813 -13.276 -37.326 1.00 70.88 196 GLN A O 1
ATOM 1637 N N . GLY A 1 197 ? 33.818 -13.712 -38.258 1.00 65.69 197 GLY A N 1
ATOM 1638 C CA . GLY A 1 197 ? 33.312 -14.547 -37.165 1.00 65.69 197 GLY A CA 1
ATOM 1639 C C . GLY A 1 197 ? 32.795 -13.777 -35.950 1.00 65.69 197 GLY A C 1
ATOM 1640 O O . GLY A 1 197 ? 32.628 -14.377 -34.889 1.00 65.69 197 GLY A O 1
ATOM 1641 N N . TYR A 1 198 ? 32.543 -12.472 -36.077 1.00 59.78 198 TYR A N 1
ATOM 1642 C CA . TYR A 1 198 ? 31.851 -11.709 -35.040 1.00 59.78 198 TYR A CA 1
ATOM 1643 C C . TYR A 1 198 ? 30.342 -11.983 -35.102 1.00 59.78 198 TYR A C 1
ATOM 1645 O O . TYR A 1 198 ? 29.762 -12.036 -36.188 1.00 59.78 198 TYR A O 1
ATOM 1653 N N . ASP A 1 199 ? 29.715 -12.141 -33.935 1.00 51.72 199 ASP A N 1
ATOM 1654 C CA . ASP A 1 199 ? 28.259 -12.256 -33.792 1.00 51.72 199 ASP A CA 1
ATOM 1655 C C . ASP A 1 199 ? 27.672 -10.838 -33.704 1.00 51.72 199 ASP A C 1
ATOM 1657 O O . ASP A 1 199 ? 27.708 -10.197 -32.649 1.00 51.72 199 ASP 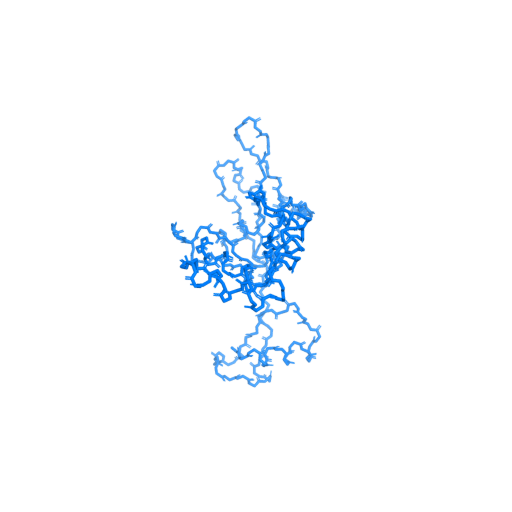A O 1
ATOM 1661 N N . VAL A 1 200 ? 27.271 -10.314 -34.866 1.00 59.19 200 VAL A N 1
ATOM 1662 C CA . VAL A 1 200 ? 26.703 -8.972 -35.095 1.00 59.19 200 VAL A CA 1
ATOM 1663 C C . VAL A 1 200 ? 25.256 -9.050 -35.553 1.00 59.19 200 VAL A C 1
ATOM 1665 O O . VAL A 1 200 ? 24.922 -9.937 -36.377 1.00 59.19 200 VAL A O 1
#

Sequence (200 aa):
VDRIVIESFRNIHNNDNINNILHKDGDSRNNKLSNLEFGIDEEIWIFINENDIERERYQISNLGRIMSYGQIIQTNVVNSRGYLTVNLHTICGQHKRRSYTIHRLVAKYFVPGYTEETTDVNHINGIKTNNHYRNLEWVTHKENMQHAFQLDMVTRAKGEDVVFSKLNNDVVETICQQFIRFWGRSESVYDYMKSQGYDV

InterPro domains:
  IPR003615 HNH nuclease [PF13392] (101-146)
  IPR003615 HNH nuclease [SM00507] (96-145)
  IPR010902 NUMOD4 [PF07463] (43-89)
  IPR044925 His-Me finger superfamily [SSF54060] (55-149)

Secondary structure (DSSP, 8-state):
--HHHHHHHHHHTT-TT---EEETTS-TT---GGGEEE------EEE---TTB-TTSEEEETTS-EEETTEEEP--EE-TTS-EEEEEEBSSSSSSEEEEEHHHHHHHHH-----SS--EEEETTS-TT---GGGEEEE-HHHHHHHHHHTT------GGGSTT-S--HHHHHHHHHHHHHHH-SHHHHHHHHHHTT---

Foldseek 3Di:
DDPVLVVVLCVVVVHPPAPAWAFCVNDPPPSDSVRIDGDPPDWDKDWDDDPFADTPQKIATLQLWIDGPRHTDDFPDADPVGFTKDWGATPDDPDRTDIDTSLVSSCVPPNPDDDPQQQDKAQCVNNRHRSNNVRIYGHGPVVNVVSCVVVVVDDDQDAPRPPPHPDDPVRVVVVVVVCCVVQNDPVRSVVVCVVVVHPD

Radius of gyration: 26.48 Å; chains: 1; bounding box: 69×30×69 Å

pLDDT: mean 82.97, std 11.25, range [51.72, 97.12]